Protein AF-A0AAD3CTW1-F1 (afdb_monomer_lite)

Sequence (272 aa):
MIPRSIYVILLCAILLNLVDADIRLKTTLSIRAGSTSFQPSSDTSNQTDNEDDVGGSDEEEDVSPIQEKPRKRSVMDYESISLALRLTCELNRKLFLATDSPSDDEASIFYTEPSKRKELKIFIRD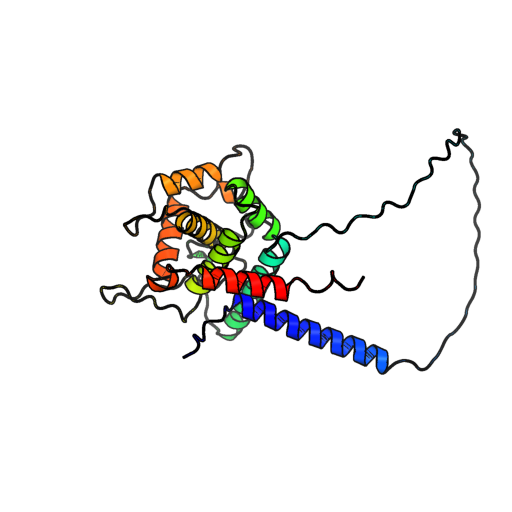IFQKLKCEDDPFVKAITLLYIDRACSVETDRTSPNGDQFLPCPFLNASNVHRLFLTANILALRAYRNELPHSLQYHDDITRYYAMALHTDKDSDDFIQQISEFEIGNMLEWMVQSLGSEGLTIHISEVNSYIEKWINLFEWESTEQ

Structure (mmCIF, N/CA/C/O backbone):
data_AF-A0AAD3CTW1-F1
#
_entry.id   AF-A0AAD3CTW1-F1
#
loop_
_atom_site.group_PDB
_atom_site.id
_atom_site.type_symbol
_atom_site.label_atom_id
_atom_site.label_alt_id
_atom_site.label_comp_id
_atom_site.label_asym_id
_atom_site.label_entity_id
_atom_site.label_seq_id
_atom_site.pdbx_PDB_ins_code
_atom_site.Cartn_x
_atom_site.Cartn_y
_atom_site.Cartn_z
_atom_site.occupancy
_atom_site.B_iso_or_equiv
_atom_site.auth_seq_id
_atom_site.auth_comp_id
_atom_site.auth_asym_id
_atom_site.auth_atom_id
_atom_site.pdbx_PDB_model_num
ATOM 1 N N . MET A 1 1 ? -0.659 -29.220 -0.168 1.00 30.33 1 MET A N 1
ATOM 2 C CA . MET A 1 1 ? 0.315 -28.189 0.249 1.00 30.33 1 MET A CA 1
ATOM 3 C C . MET A 1 1 ? -0.486 -26.988 0.698 1.00 30.33 1 MET A C 1
ATOM 5 O O . MET A 1 1 ? -1.216 -26.444 -0.113 1.00 30.33 1 MET A O 1
ATOM 9 N N . ILE A 1 2 ? -0.443 -26.654 1.986 1.00 31.81 2 ILE A N 1
ATOM 10 C CA . ILE A 1 2 ? -1.022 -25.403 2.489 1.00 31.81 2 ILE A CA 1
ATOM 11 C C . ILE A 1 2 ? -0.032 -24.300 2.075 1.00 31.81 2 ILE A C 1
ATOM 13 O O . ILE A 1 2 ? 1.156 -24.475 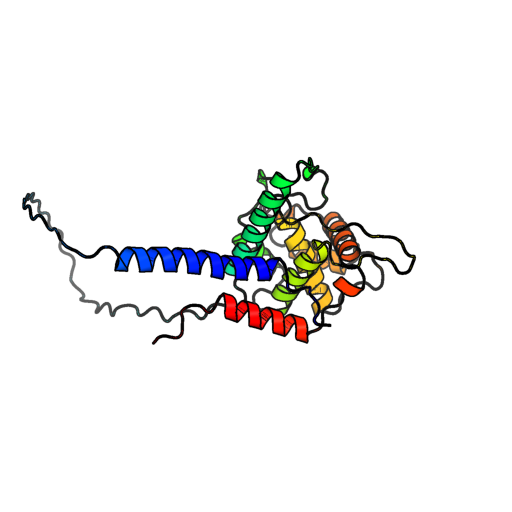2.364 1.00 31.81 2 ILE A O 1
ATOM 17 N N . PRO A 1 3 ? -0.447 -23.234 1.368 1.00 39.88 3 PRO A N 1
ATOM 18 C CA . PRO A 1 3 ? 0.454 -22.137 1.025 1.00 39.88 3 PRO A CA 1
ATOM 19 C C . PRO A 1 3 ? 1.025 -21.549 2.320 1.00 39.88 3 PRO A C 1
ATOM 21 O O . PRO A 1 3 ? 0.272 -21.230 3.239 1.00 39.88 3 PRO A O 1
ATOM 24 N N . ARG A 1 4 ? 2.355 -21.462 2.429 1.00 41.25 4 ARG A N 1
ATOM 25 C CA . ARG A 1 4 ? 3.050 -20.921 3.613 1.00 41.25 4 ARG A CA 1
ATOM 26 C C . ARG A 1 4 ? 2.967 -19.392 3.725 1.00 41.25 4 ARG A C 1
ATOM 28 O O . ARG A 1 4 ? 3.452 -18.838 4.700 1.00 41.25 4 ARG A O 1
ATOM 35 N N . SER A 1 5 ? 2.284 -18.739 2.794 1.00 41.38 5 SER A N 1
ATOM 36 C CA . SER A 1 5 ? 2.164 -17.291 2.636 1.00 41.38 5 SER A CA 1
ATOM 37 C C . SER A 1 5 ? 1.178 -16.626 3.613 1.00 41.38 5 SER A C 1
ATOM 39 O O . SER A 1 5 ? 0.428 -15.727 3.238 1.00 41.38 5 SER A O 1
ATOM 41 N N . ILE A 1 6 ? 1.154 -17.035 4.889 1.00 47.19 6 ILE A N 1
ATOM 42 C CA . ILE A 1 6 ? 0.408 -16.288 5.917 1.00 47.19 6 ILE A CA 1
ATOM 43 C C . ILE A 1 6 ? 1.244 -15.072 6.346 1.00 47.19 6 ILE A C 1
ATOM 45 O O . ILE A 1 6 ? 2.007 -15.118 7.306 1.00 47.19 6 ILE A O 1
ATOM 49 N N . TYR A 1 7 ? 1.055 -14.015 5.551 1.00 56.41 7 TYR A N 1
ATOM 50 C CA . TYR A 1 7 ? 1.114 -12.571 5.789 1.00 56.41 7 TYR A CA 1
ATOM 51 C C . TYR A 1 7 ? 2.046 -12.102 6.900 1.00 56.41 7 TYR A C 1
ATOM 53 O O . TYR A 1 7 ? 1.693 -12.187 8.072 1.00 56.41 7 TYR A O 1
ATOM 61 N N . VAL A 1 8 ? 3.164 -11.471 6.547 1.00 58.22 8 VAL A N 1
ATOM 62 C CA . VAL A 1 8 ? 4.068 -10.815 7.507 1.00 58.22 8 VAL A CA 1
ATOM 63 C C . VAL A 1 8 ? 3.295 -9.799 8.353 1.00 58.22 8 VAL A C 1
ATOM 65 O O . VAL A 1 8 ? 3.502 -9.718 9.558 1.00 58.22 8 VAL A O 1
ATOM 68 N N . ILE A 1 9 ? 2.328 -9.092 7.760 1.00 59.19 9 ILE A N 1
ATOM 69 C CA . ILE A 1 9 ? 1.460 -8.145 8.482 1.00 59.19 9 ILE A CA 1
ATOM 70 C C . ILE A 1 9 ? 0.565 -8.860 9.511 1.00 59.19 9 ILE A C 1
ATOM 72 O O . ILE A 1 9 ? 0.434 -8.402 10.647 1.00 59.19 9 ILE A O 1
ATOM 76 N N . LEU A 1 10 ? -0.023 -10.004 9.149 1.00 57.53 10 LEU A N 1
ATOM 77 C CA . LEU A 1 10 ? -0.864 -10.779 10.066 1.00 57.53 10 LEU A CA 1
ATOM 78 C C . LEU A 1 10 ? -0.018 -11.511 11.115 1.00 57.53 10 LEU A C 1
ATOM 80 O O . LEU A 1 10 ? -0.423 -11.613 12.265 1.00 57.53 10 LEU A O 1
ATOM 84 N N . LEU A 1 11 ? 1.171 -11.981 10.743 1.00 63.44 11 LEU A N 1
ATOM 85 C CA . LEU A 1 11 ? 2.142 -12.596 11.636 1.00 63.44 11 LEU A CA 1
ATOM 86 C C . LEU A 1 11 ? 2.635 -11.576 12.665 1.00 63.44 11 LEU A C 1
ATOM 88 O O . LEU A 1 11 ? 2.701 -11.906 13.840 1.00 63.44 11 LEU A O 1
ATOM 92 N N . CYS A 1 12 ? 2.897 -10.327 12.265 1.00 61.50 12 CYS A N 1
ATOM 93 C CA . CYS A 1 12 ? 3.182 -9.227 13.186 1.00 61.50 12 CYS A CA 1
ATOM 94 C C . CYS A 1 12 ? 2.019 -9.005 14.159 1.00 61.50 12 CYS A C 1
ATOM 96 O O . CYS A 1 12 ? 2.245 -8.947 15.365 1.00 61.50 12 CYS A O 1
ATOM 98 N N . ALA A 1 13 ? 0.779 -8.946 13.660 1.00 57.06 13 ALA A N 1
ATOM 99 C CA . ALA A 1 13 ? -0.415 -8.817 14.499 1.00 57.06 13 ALA A CA 1
ATOM 100 C C . ALA A 1 13 ? -0.573 -9.992 15.489 1.00 57.06 13 ALA A C 1
ATOM 102 O O . ALA A 1 13 ? -0.870 -9.788 16.665 1.00 57.06 13 ALA A O 1
ATOM 103 N N . ILE A 1 14 ? -0.289 -11.219 15.050 1.00 60.88 14 ILE A N 1
ATOM 104 C CA . ILE A 1 14 ? -0.295 -12.424 15.891 1.00 60.88 14 ILE A CA 1
ATOM 105 C C . ILE A 1 14 ? 0.840 -12.388 16.926 1.00 60.88 14 ILE A C 1
ATOM 107 O O . ILE A 1 14 ? 0.613 -12.692 18.095 1.00 60.88 14 ILE A O 1
ATOM 111 N N . LEU A 1 15 ? 2.053 -11.994 16.532 1.00 60.88 15 LEU A N 1
ATOM 112 C CA . LEU A 1 15 ? 3.204 -11.883 17.431 1.00 60.88 15 LEU A CA 1
ATOM 113 C C . LEU A 1 15 ? 2.959 -10.848 18.530 1.00 60.88 15 LEU A C 1
ATOM 115 O O . LEU A 1 15 ? 3.404 -11.050 19.653 1.00 60.88 15 LEU A O 1
ATOM 119 N N . LEU A 1 16 ? 2.214 -9.781 18.251 1.00 60.00 16 LEU A N 1
ATOM 120 C CA . LEU A 1 16 ? 1.823 -8.800 19.264 1.00 60.00 16 LEU A CA 1
ATOM 121 C C . LEU A 1 16 ? 0.807 -9.357 20.245 1.00 60.00 16 LEU A C 1
ATOM 123 O O . LEU A 1 16 ? 0.967 -9.139 21.438 1.00 60.00 16 LEU A O 1
ATOM 127 N N . ASN A 1 17 ? -0.173 -10.127 19.773 1.00 55.06 17 ASN A N 1
ATOM 128 C CA . ASN A 1 17 ? -1.082 -10.831 20.674 1.00 55.06 17 ASN A CA 1
ATOM 129 C C . ASN A 1 17 ? -0.327 -11.824 21.567 1.00 55.06 17 ASN A C 1
ATOM 131 O O . ASN A 1 17 ? -0.664 -11.969 22.736 1.00 55.06 17 ASN A O 1
ATOM 135 N N . LEU A 1 18 ? 0.737 -12.456 21.066 1.00 54.50 18 LEU A N 1
ATOM 136 C CA . LEU A 1 18 ? 1.584 -13.335 21.876 1.00 54.50 18 LEU A CA 1
ATOM 137 C C . LEU A 1 18 ? 2.472 -12.566 22.867 1.00 54.50 18 LEU A C 1
ATOM 139 O O . LEU A 1 18 ? 2.618 -12.996 24.009 1.00 54.50 18 LEU A O 1
ATOM 143 N N . VAL A 1 19 ? 3.053 -11.433 22.462 1.00 58.56 19 VAL A N 1
ATOM 144 C CA . VAL A 1 19 ? 3.906 -10.605 23.333 1.00 58.56 19 VAL A CA 1
ATOM 145 C C . VAL A 1 19 ? 3.077 -9.873 24.393 1.00 58.56 19 VAL A C 1
ATOM 147 O O . VAL A 1 19 ? 3.490 -9.836 25.549 1.00 58.56 19 VAL A O 1
ATOM 150 N N . ASP A 1 20 ? 1.902 -9.344 24.049 1.00 53.72 20 ASP A N 1
ATOM 151 C CA . ASP A 1 20 ? 1.000 -8.710 25.018 1.00 53.72 20 ASP A CA 1
ATOM 152 C C . ASP A 1 20 ? 0.383 -9.750 25.963 1.00 53.72 20 ASP A C 1
ATOM 154 O O . ASP A 1 20 ? 0.317 -9.518 27.170 1.00 53.72 20 ASP A O 1
ATOM 158 N N . ALA A 1 21 ? 0.044 -10.948 25.466 1.00 53.16 21 ALA A N 1
ATOM 159 C CA . ALA A 1 21 ? -0.353 -12.062 26.327 1.00 53.16 21 ALA A CA 1
ATOM 160 C C . ALA A 1 21 ? 0.755 -12.449 27.319 1.00 53.16 21 ALA A C 1
ATOM 162 O O . ALA A 1 21 ? 0.447 -12.691 28.482 1.00 53.16 21 ALA A O 1
ATOM 163 N N . ASP A 1 22 ? 2.028 -12.462 26.909 1.00 49.75 22 ASP A N 1
ATOM 164 C CA . ASP A 1 22 ? 3.167 -12.754 27.795 1.00 49.75 22 ASP A CA 1
ATOM 165 C C . ASP A 1 22 ? 3.404 -11.640 28.833 1.00 49.75 22 ASP A C 1
ATOM 167 O O . ASP A 1 22 ? 3.630 -11.922 30.012 1.00 49.75 22 ASP A O 1
ATOM 171 N N . ILE A 1 23 ? 3.282 -10.366 28.439 1.00 55.59 23 ILE A N 1
ATOM 172 C CA . ILE A 1 23 ? 3.350 -9.225 29.369 1.00 55.59 23 ILE A CA 1
ATOM 173 C C . ILE A 1 23 ? 2.200 -9.299 30.382 1.00 55.59 23 ILE A C 1
ATOM 175 O O . ILE A 1 23 ? 2.433 -9.172 31.585 1.00 55.59 23 ILE A O 1
ATOM 179 N N . ARG A 1 24 ? 0.972 -9.586 29.938 1.00 53.41 24 ARG A N 1
ATOM 180 C CA . ARG A 1 24 ? -0.193 -9.749 30.822 1.00 53.41 24 ARG A CA 1
ATOM 181 C C . ARG A 1 24 ? -0.071 -10.972 31.728 1.00 53.41 24 ARG A C 1
ATOM 183 O O . ARG A 1 24 ? -0.422 -10.856 32.902 1.00 53.41 24 ARG A O 1
ATOM 190 N N . LEU A 1 25 ? 0.465 -12.100 31.249 1.00 47.66 25 LEU A N 1
ATOM 191 C CA . LEU A 1 25 ? 0.769 -13.287 32.064 1.00 47.66 25 LEU A CA 1
ATOM 192 C C . LEU A 1 25 ? 1.786 -12.958 33.156 1.00 47.66 25 LEU A C 1
ATOM 194 O O . LEU A 1 25 ? 1.604 -13.350 34.306 1.00 47.66 25 LEU A O 1
ATOM 198 N N . LYS A 1 26 ? 2.824 -12.183 32.834 1.00 49.94 26 LYS A N 1
ATOM 199 C CA . LYS A 1 26 ? 3.817 -11.725 33.813 1.00 49.94 26 LYS A CA 1
ATOM 200 C C . LYS A 1 26 ? 3.217 -10.760 34.833 1.00 49.94 26 LYS A C 1
ATOM 202 O O . LYS A 1 26 ? 3.487 -10.910 36.022 1.00 49.94 26 LYS A O 1
ATOM 207 N N . THR A 1 27 ? 2.349 -9.839 34.417 1.00 49.56 27 THR A N 1
ATOM 208 C CA . THR A 1 27 ? 1.669 -8.913 35.336 1.00 49.56 27 THR A CA 1
ATOM 209 C C . THR A 1 27 ? 0.656 -9.636 36.232 1.00 49.56 27 THR A C 1
ATOM 211 O O . THR A 1 27 ? 0.641 -9.408 37.439 1.00 49.56 27 THR A O 1
ATOM 214 N N . THR A 1 28 ? -0.131 -10.583 35.709 1.00 48.16 28 THR A N 1
ATOM 215 C CA . THR A 1 28 ? -1.059 -11.390 36.530 1.00 48.16 28 THR A CA 1
ATOM 216 C C . THR A 1 28 ? -0.338 -12.369 37.455 1.00 48.16 28 THR A C 1
ATOM 218 O O . THR A 1 28 ? -0.759 -12.539 38.600 1.00 48.16 28 THR A O 1
ATOM 221 N N . LEU A 1 29 ? 0.778 -12.969 37.031 1.00 44.19 29 LEU A N 1
ATOM 222 C CA . LEU A 1 29 ? 1.619 -13.793 37.907 1.00 44.19 29 LEU A CA 1
ATOM 223 C C . LEU A 1 29 ? 2.322 -12.952 38.985 1.00 44.19 29 LEU A C 1
ATOM 225 O O . LEU A 1 29 ? 2.411 -13.398 40.127 1.00 44.19 29 LEU A O 1
ATOM 229 N N . SER A 1 30 ? 2.742 -11.721 38.674 1.00 38.59 30 SER A N 1
ATOM 230 C CA . SER A 1 30 ? 3.316 -10.787 39.654 1.00 38.59 30 SER A CA 1
ATOM 231 C C . SER A 1 30 ? 2.290 -10.327 40.694 1.00 38.59 30 SER A C 1
ATOM 233 O O . SER A 1 30 ? 2.634 -10.196 41.866 1.00 38.59 30 SER A O 1
ATOM 235 N N . ILE A 1 31 ? 1.027 -10.133 40.301 1.00 45.50 31 ILE A N 1
ATOM 236 C CA . ILE A 1 31 ? -0.070 -9.800 41.227 1.00 45.50 31 ILE A CA 1
ATOM 237 C C . ILE A 1 31 ? -0.430 -11.009 42.107 1.00 45.50 31 ILE A C 1
ATOM 239 O O . ILE A 1 31 ? -0.773 -10.851 43.276 1.00 45.50 31 ILE A O 1
ATOM 243 N N . ARG A 1 32 ? -0.289 -12.237 41.592 1.00 41.12 32 ARG A N 1
ATOM 244 C CA . ARG A 1 32 ? -0.567 -13.464 42.356 1.00 41.12 32 ARG A CA 1
ATOM 245 C C . ARG A 1 32 ? 0.579 -13.891 43.283 1.00 41.12 32 ARG A C 1
ATOM 247 O O . ARG A 1 32 ? 0.334 -14.633 44.230 1.00 41.12 32 ARG A O 1
ATOM 254 N N . ALA A 1 33 ? 1.802 -13.415 43.042 1.00 39.84 33 ALA A N 1
ATOM 255 C CA . ALA A 1 33 ? 2.985 -13.707 43.856 1.00 39.84 33 ALA A CA 1
ATOM 256 C C . ALA A 1 33 ? 3.263 -12.673 44.967 1.00 39.84 33 ALA A C 1
ATOM 258 O O . ALA A 1 33 ? 4.174 -12.876 45.768 1.00 39.84 33 ALA A O 1
ATOM 259 N N . GLY A 1 34 ? 2.491 -11.585 45.047 1.00 46.16 34 GLY A N 1
ATOM 260 C CA . GLY A 1 34 ? 2.734 -10.488 45.983 1.00 46.16 34 GLY A CA 1
ATOM 261 C C . GLY A 1 34 ? 1.468 -10.004 46.674 1.00 46.16 34 GLY A C 1
ATOM 262 O O . GLY A 1 34 ? 1.026 -8.890 46.429 1.00 46.16 34 GLY A O 1
ATOM 263 N N . SER A 1 35 ? 0.893 -10.820 47.559 1.00 37.47 35 SER A N 1
ATOM 264 C CA . SER A 1 35 ? -0.121 -10.337 48.500 1.00 37.47 35 SER A CA 1
ATOM 265 C C . SER A 1 35 ? 0.049 -10.975 49.876 1.00 37.47 35 SER A C 1
ATOM 267 O O . SER A 1 35 ? -0.754 -11.789 50.324 1.00 37.47 35 SER A O 1
ATOM 269 N N . THR A 1 36 ? 1.107 -10.554 50.567 1.00 37.19 36 THR A N 1
ATOM 270 C CA . THR A 1 36 ? 1.141 -10.514 52.031 1.00 37.19 36 THR A CA 1
ATOM 271 C C . THR A 1 36 ? 1.583 -9.119 52.466 1.00 37.19 36 THR A C 1
ATOM 273 O O . THR A 1 36 ? 2.758 -8.794 52.355 1.00 37.19 36 THR A O 1
ATOM 276 N N . SER A 1 37 ? 0.603 -8.330 52.925 1.00 40.91 37 SER A N 1
ATOM 277 C CA . SER A 1 37 ? 0.652 -7.345 54.021 1.00 40.91 37 SER A CA 1
ATOM 278 C C . SER A 1 37 ? 1.873 -6.421 54.143 1.00 40.91 37 SER A C 1
ATOM 280 O O . SER A 1 37 ? 2.957 -6.895 54.444 1.00 40.91 37 SER A O 1
ATOM 282 N N . PHE A 1 38 ? 1.648 -5.101 54.139 1.00 32.19 38 PHE A N 1
ATOM 283 C CA . PHE A 1 38 ? 1.806 -4.254 55.340 1.00 32.19 38 PHE A CA 1
ATOM 284 C C . PHE A 1 38 ? 1.296 -2.827 55.055 1.00 32.19 38 PHE A C 1
ATOM 286 O O . PHE A 1 38 ? 1.827 -2.129 54.195 1.00 32.19 38 PHE A O 1
ATOM 293 N N . GLN A 1 39 ? 0.264 -2.392 55.786 1.00 42.19 39 GLN A N 1
ATOM 294 C CA . GLN A 1 39 ? -0.098 -0.975 55.914 1.00 42.19 39 GLN A CA 1
ATOM 295 C C . GLN A 1 39 ? 0.878 -0.280 56.873 1.00 42.19 39 GLN A C 1
ATOM 297 O O . GLN A 1 39 ? 1.272 -0.874 57.880 1.00 42.19 39 GLN A O 1
ATOM 302 N N . PRO A 1 40 ? 1.142 1.014 56.644 1.00 38.38 40 PRO A N 1
ATOM 303 C CA . PRO A 1 40 ? 1.106 1.948 57.755 1.00 38.38 40 PRO A CA 1
ATOM 304 C C . PRO A 1 40 ? 0.191 3.138 57.453 1.00 38.38 40 PRO A C 1
ATOM 306 O O . PRO A 1 40 ? 0.268 3.791 56.415 1.00 38.38 40 PRO A O 1
ATOM 309 N N . SER A 1 41 ? -0.684 3.389 58.415 1.00 46.25 41 SER A N 1
ATOM 310 C CA . SER A 1 41 ? -1.445 4.614 58.617 1.00 46.25 41 SER A CA 1
ATOM 311 C C . SER A 1 41 ? -0.528 5.794 58.938 1.00 46.25 41 SER A C 1
ATOM 313 O O . SER A 1 41 ? 0.359 5.655 59.782 1.00 46.25 41 SER A O 1
ATOM 315 N N . SER A 1 42 ? -0.830 6.969 58.392 1.00 41.69 42 SER A N 1
ATOM 316 C CA . SER A 1 42 ? -0.564 8.234 59.080 1.00 41.69 42 SER A CA 1
ATOM 317 C C . SER A 1 42 ? -1.442 9.353 58.529 1.00 41.69 42 SER A C 1
ATOM 319 O O . SER A 1 42 ? -1.423 9.644 57.333 1.00 41.69 42 SER A O 1
ATOM 321 N N . ASP A 1 43 ? -2.178 9.953 59.457 1.00 42.53 43 ASP A N 1
ATOM 322 C CA . ASP A 1 43 ? -2.889 11.223 59.378 1.00 42.53 43 ASP A CA 1
ATOM 323 C C . ASP A 1 43 ? -1.986 12.375 58.900 1.00 42.53 43 ASP A C 1
ATOM 325 O O . ASP A 1 43 ? -0.773 12.339 59.109 1.00 42.53 43 ASP A O 1
ATOM 329 N N . THR A 1 44 ? -2.562 13.443 58.337 1.00 39.88 44 THR A N 1
ATOM 330 C CA . THR A 1 44 ? -2.683 14.766 58.996 1.00 39.88 44 THR A CA 1
ATOM 331 C C . THR A 1 44 ? -3.376 15.765 58.053 1.00 39.88 44 THR A C 1
ATOM 333 O O . THR A 1 44 ? -3.070 15.872 56.869 1.00 39.88 44 THR A O 1
ATOM 336 N N . SER A 1 45 ? -4.320 16.492 58.641 1.00 46.38 45 SER A N 1
ATOM 337 C CA . SER A 1 45 ? -5.073 17.667 58.193 1.00 46.38 45 SER A CA 1
ATOM 338 C C . SER A 1 45 ? -4.247 18.841 57.641 1.00 46.38 45 SER A C 1
ATOM 340 O O . SER A 1 45 ? -3.156 19.100 58.140 1.00 46.38 45 SER A O 1
ATOM 342 N N . ASN A 1 46 ? -4.851 19.661 56.766 1.00 38.16 46 ASN A N 1
ATOM 343 C CA . ASN A 1 46 ? -4.955 21.107 57.018 1.00 38.16 46 ASN A CA 1
ATOM 344 C C . ASN A 1 46 ? -6.016 21.812 56.154 1.00 38.16 46 ASN A C 1
ATOM 346 O O . ASN A 1 46 ? -6.086 21.631 54.941 1.00 38.16 46 ASN A O 1
ATOM 350 N N . GLN A 1 47 ? -6.810 22.626 56.856 1.00 44.44 47 GLN A N 1
ATOM 351 C CA . GLN A 1 47 ? -7.743 23.655 56.393 1.00 44.44 47 GLN A CA 1
ATOM 352 C C . GLN A 1 47 ? -7.024 24.803 55.673 1.00 44.44 47 GLN A C 1
ATOM 354 O O . GLN A 1 47 ? -5.937 25.187 56.097 1.00 44.44 47 GLN A O 1
ATOM 359 N N . THR A 1 48 ? -7.718 25.438 54.725 1.00 42.38 48 THR A N 1
ATOM 360 C CA . THR A 1 48 ? -7.826 26.907 54.669 1.00 42.38 48 THR A CA 1
ATOM 361 C C . THR A 1 48 ? -9.097 27.305 53.928 1.00 42.38 48 THR A C 1
ATOM 363 O O . THR A 1 48 ? -9.355 26.827 52.824 1.00 42.38 48 THR A O 1
ATOM 366 N N . ASP A 1 49 ? -9.848 28.176 54.591 1.00 50.53 49 ASP A N 1
ATOM 367 C CA . ASP A 1 49 ? -11.056 28.869 54.162 1.00 50.53 49 ASP A CA 1
ATOM 368 C C . ASP A 1 49 ? -10.786 29.862 53.017 1.00 50.53 49 ASP A C 1
ATOM 370 O O . ASP A 1 49 ? -9.693 30.429 52.936 1.00 50.53 49 ASP A O 1
ATOM 374 N N . ASN A 1 50 ? -11.790 30.106 52.168 1.00 47.81 50 ASN A N 1
ATOM 375 C CA . ASN A 1 50 ? -12.295 31.460 51.906 1.00 47.81 50 ASN A CA 1
ATOM 376 C C . ASN A 1 50 ? -13.586 31.439 51.074 1.00 47.81 50 ASN A C 1
ATOM 378 O O . ASN A 1 50 ? -13.715 30.708 50.091 1.00 47.81 50 ASN A O 1
ATOM 382 N N . GLU A 1 51 ? -14.511 32.264 51.554 1.00 55.53 51 GLU A N 1
ATOM 383 C CA . GLU A 1 51 ? -15.844 32.595 51.057 1.00 55.53 51 GLU A CA 1
ATOM 384 C C . GLU A 1 51 ? -15.784 33.592 49.883 1.00 55.53 51 GLU A C 1
ATOM 386 O O . GLU A 1 51 ? -14.770 34.266 49.716 1.00 55.53 51 GLU A O 1
ATOM 391 N N . ASP A 1 52 ? -16.866 33.627 49.087 1.00 49.53 52 ASP A N 1
ATOM 392 C CA . ASP A 1 52 ? -17.455 34.760 48.326 1.00 49.53 52 ASP A CA 1
ATOM 393 C C . ASP A 1 52 ? -18.276 34.154 47.158 1.00 49.53 52 ASP A C 1
ATOM 395 O O . ASP A 1 52 ? -17.734 33.733 46.138 1.00 49.53 52 ASP A O 1
ATOM 399 N N . ASP A 1 53 ? -19.541 33.774 47.356 1.00 57.28 53 ASP A N 1
ATOM 400 C CA . ASP A 1 53 ? -20.766 34.597 47.267 1.00 57.28 53 ASP A CA 1
ATOM 401 C C . ASP A 1 53 ? -20.978 35.314 45.918 1.00 57.28 53 ASP A C 1
ATOM 403 O O . ASP A 1 53 ? -20.607 36.473 45.756 1.00 57.28 53 ASP A O 1
ATOM 407 N N . VAL A 1 54 ? -21.642 34.635 44.966 1.00 55.06 54 VAL A N 1
ATOM 408 C CA . VAL A 1 54 ? -22.522 35.267 43.961 1.00 55.06 54 VAL A CA 1
ATOM 409 C C . VAL A 1 54 ? -23.658 34.297 43.619 1.00 55.06 54 VAL A C 1
ATOM 411 O O . VAL A 1 54 ? -23.449 33.269 42.975 1.00 55.06 54 VAL A O 1
ATOM 414 N N . GLY A 1 55 ? -24.872 34.648 44.045 1.00 54.41 55 GLY A N 1
ATOM 415 C CA . GLY A 1 55 ? -26.102 33.922 43.747 1.00 54.41 55 GLY A CA 1
ATOM 416 C C . GLY A 1 55 ? -26.452 33.874 42.255 1.00 54.41 55 GLY A C 1
ATOM 417 O O . GLY A 1 55 ? -26.432 34.886 41.553 1.00 54.41 55 GLY A O 1
ATOM 418 N N . GLY A 1 56 ? -26.844 32.685 41.802 1.00 51.09 56 GLY A N 1
ATOM 419 C CA . GLY A 1 56 ? -27.459 32.422 40.507 1.00 51.09 56 GLY A CA 1
ATOM 420 C C . GLY A 1 56 ? -28.473 31.297 40.682 1.00 51.09 56 GLY A C 1
ATOM 421 O O . GLY A 1 56 ? -28.149 30.264 41.242 1.00 51.09 56 GLY A O 1
ATOM 422 N N . SER A 1 57 ? -29.711 31.555 40.282 1.00 53.34 57 SER A N 1
ATOM 423 C CA . SER A 1 57 ? -30.899 30.720 40.467 1.00 53.34 57 SER A CA 1
ATOM 424 C C . SER A 1 57 ? -30.734 29.275 39.983 1.00 53.34 57 SER A C 1
ATOM 426 O O . SER A 1 57 ? -30.529 29.052 38.791 1.00 53.34 57 SER A O 1
ATOM 428 N N . ASP A 1 58 ? -30.900 28.338 40.920 1.00 49.22 58 ASP A N 1
ATOM 429 C CA . ASP A 1 58 ? -30.912 26.887 40.732 1.00 49.22 58 ASP A CA 1
ATOM 430 C C . ASP A 1 58 ? -32.140 26.431 39.921 1.00 49.22 58 ASP A C 1
ATOM 432 O O . ASP A 1 58 ? -33.251 26.312 40.443 1.00 49.22 58 ASP A O 1
ATOM 436 N N . GLU A 1 59 ? -31.938 26.153 38.634 1.00 67.75 59 GLU A N 1
ATOM 437 C CA . GLU A 1 59 ? -32.748 25.174 37.909 1.00 67.75 59 GLU A CA 1
ATOM 438 C C . GLU A 1 59 ? -32.009 23.834 38.017 1.00 67.75 59 GLU A C 1
ATOM 440 O O . GLU A 1 59 ? -30.983 23.622 37.372 1.00 67.75 59 GLU A O 1
ATOM 445 N N . GLU A 1 60 ? -32.491 22.955 38.902 1.00 66.25 60 GLU A N 1
ATOM 446 C CA . GLU A 1 60 ? -32.017 21.574 39.047 1.00 66.25 60 GLU A CA 1
ATOM 447 C C . GLU A 1 60 ? -32.338 20.788 37.762 1.00 66.25 60 GLU A C 1
ATOM 449 O O . GLU A 1 60 ? -33.343 20.081 37.665 1.00 66.25 60 GLU A O 1
ATOM 454 N N . GLU A 1 61 ? -31.501 20.939 36.733 1.00 66.38 61 GLU A N 1
ATOM 455 C CA . GLU A 1 61 ? -31.498 20.033 35.590 1.00 66.38 61 GLU A CA 1
ATOM 456 C C . GLU A 1 61 ? -30.960 18.678 36.059 1.00 66.38 61 GLU A C 1
ATOM 458 O O . GLU A 1 61 ? -29.791 18.521 36.409 1.00 66.38 61 GLU A O 1
ATOM 463 N N . ASP A 1 62 ? -31.853 17.693 36.086 1.00 67.81 62 ASP A N 1
ATOM 464 C CA . ASP A 1 62 ? -31.583 16.280 36.325 1.00 67.81 62 ASP A CA 1
ATOM 465 C C . ASP A 1 62 ? -30.629 15.750 35.234 1.00 67.81 62 ASP A C 1
ATOM 467 O O . ASP A 1 62 ? -31.046 15.229 34.193 1.00 67.81 62 ASP A O 1
ATOM 471 N N . VAL A 1 63 ? -29.318 15.959 35.430 1.00 67.62 63 VAL A N 1
ATOM 472 C CA . VAL A 1 63 ? -28.248 15.466 34.553 1.00 67.62 63 VAL A CA 1
ATOM 473 C C . VAL A 1 63 ? -28.170 13.953 34.715 1.00 67.62 63 VAL A C 1
ATOM 475 O O . VAL A 1 63 ? -27.343 13.401 35.442 1.00 67.62 63 VAL A O 1
ATOM 478 N N . SER A 1 64 ? -29.064 13.265 34.012 1.00 73.06 64 SER A N 1
ATOM 479 C CA . SER A 1 64 ? -29.001 11.822 33.850 1.00 73.06 64 SER A CA 1
ATOM 480 C C . SER A 1 64 ? -27.615 11.445 33.307 1.00 73.06 64 SER A C 1
ATOM 482 O O . SER A 1 64 ? -27.171 12.035 32.316 1.00 73.06 64 SER A O 1
ATOM 484 N N . PRO A 1 65 ? -26.909 10.475 33.917 1.00 72.31 65 PRO A N 1
ATOM 485 C CA . PRO A 1 65 ? -25.583 10.077 33.469 1.00 72.31 65 PRO A CA 1
ATOM 486 C C . PRO A 1 65 ? -25.650 9.646 32.002 1.00 72.31 65 PRO A C 1
ATOM 488 O O . PRO A 1 65 ? -26.369 8.707 31.652 1.00 72.31 65 PRO A O 1
ATOM 491 N N . ILE A 1 66 ? -24.913 10.357 31.144 1.00 68.94 66 ILE A N 1
ATOM 492 C CA . ILE A 1 66 ? -24.803 10.069 29.713 1.00 68.94 66 ILE A CA 1
ATOM 493 C C . ILE A 1 66 ? -24.202 8.669 29.578 1.00 68.94 66 ILE A C 1
ATOM 495 O O . ILE A 1 66 ? -22.993 8.472 29.679 1.00 68.94 66 ILE A O 1
ATOM 499 N N . GLN A 1 67 ? -25.059 7.672 29.374 1.00 70.94 67 GLN A N 1
ATOM 500 C CA . GLN A 1 67 ? -24.632 6.333 29.003 1.00 70.94 67 GLN A CA 1
ATOM 501 C C . GLN A 1 67 ? -24.160 6.392 27.550 1.00 70.94 67 GLN A C 1
ATOM 503 O O . GLN A 1 67 ? -24.958 6.318 26.612 1.00 70.94 67 GLN A O 1
ATOM 508 N N . GLU A 1 68 ? -22.853 6.573 27.352 1.00 67.94 68 GLU A N 1
ATOM 509 C CA . GLU A 1 68 ? -22.242 6.476 26.032 1.00 67.94 68 GLU A CA 1
ATOM 510 C C . GLU A 1 68 ? -22.453 5.063 25.487 1.00 67.94 68 GLU A C 1
ATOM 512 O O . GLU A 1 68 ? -21.806 4.094 25.886 1.00 67.94 68 GLU A O 1
ATOM 517 N N . LYS A 1 69 ? -23.409 4.933 24.566 1.00 65.69 69 LYS A N 1
ATOM 518 C CA . LYS A 1 69 ? -23.661 3.680 23.863 1.00 65.69 69 LYS A CA 1
ATOM 519 C C . LYS A 1 69 ? -22.367 3.262 23.149 1.00 65.69 69 LYS A C 1
ATOM 521 O O . LYS A 1 69 ? -21.834 4.073 22.383 1.00 65.69 69 LYS A O 1
ATOM 526 N N . PRO A 1 70 ? -21.866 2.029 23.347 1.00 66.44 70 PRO A N 1
ATOM 527 C CA . PRO A 1 70 ? -20.614 1.593 22.745 1.00 66.44 70 PRO A CA 1
ATOM 528 C C . PRO A 1 70 ? -20.710 1.727 21.224 1.00 66.44 70 PRO A C 1
ATOM 530 O O . PRO A 1 70 ? -21.557 1.109 20.571 1.00 66.44 70 PRO A O 1
ATOM 533 N N . ARG A 1 71 ? -19.871 2.596 20.650 1.00 64.56 71 ARG A N 1
ATOM 534 C CA . ARG A 1 71 ? -19.791 2.772 19.199 1.00 64.56 71 ARG A CA 1
ATOM 535 C C . ARG A 1 71 ? -19.222 1.484 18.616 1.00 64.56 71 ARG A C 1
ATOM 537 O O . ARG A 1 71 ? -18.097 1.110 18.938 1.00 64.56 71 ARG A O 1
ATOM 544 N N . LYS A 1 72 ? -19.994 0.807 17.760 1.00 68.56 72 LYS A N 1
ATOM 545 C CA . LYS A 1 72 ? -19.496 -0.337 16.986 1.00 68.56 72 LYS A CA 1
ATOM 546 C C . LYS A 1 72 ? -18.280 0.130 16.186 1.00 68.56 72 LYS A C 1
ATOM 548 O O . LYS A 1 72 ? -18.407 1.053 15.380 1.00 68.56 72 LYS A O 1
ATOM 553 N N . ARG A 1 73 ? -17.105 -0.452 16.443 1.00 71.94 73 ARG A N 1
ATOM 554 C CA . ARG A 1 73 ? -15.906 -0.153 15.653 1.00 71.94 73 ARG A CA 1
ATOM 555 C C . ARG A 1 73 ? -16.137 -0.603 14.211 1.00 71.94 73 ARG A C 1
ATOM 557 O O . ARG A 1 73 ? -16.760 -1.634 13.973 1.00 71.94 73 ARG A O 1
ATOM 564 N N . SER A 1 74 ? -15.671 0.203 13.260 1.00 81.06 74 SER A N 1
ATOM 565 C CA . SER A 1 74 ? -15.687 -0.169 11.845 1.00 81.06 74 SER A CA 1
ATOM 566 C C . SER A 1 7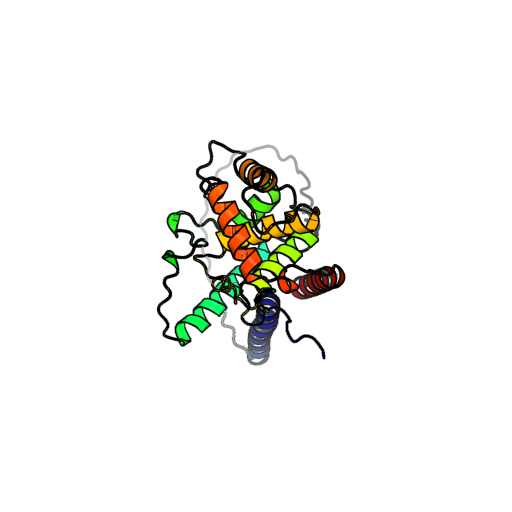4 ? -14.743 -1.352 11.623 1.00 81.06 74 SER A C 1
ATOM 568 O O . SER A 1 74 ? -13.670 -1.414 12.226 1.00 81.06 74 SER A O 1
ATOM 570 N N . VAL A 1 75 ? -15.144 -2.287 10.761 1.00 86.00 75 VAL A N 1
ATOM 571 C CA . VAL A 1 75 ? -14.290 -3.402 10.340 1.00 86.00 75 VAL A CA 1
ATOM 572 C C . VAL A 1 75 ? -13.050 -2.817 9.655 1.00 86.00 75 VAL A C 1
ATOM 574 O O . VAL A 1 75 ? -13.170 -2.056 8.694 1.00 86.00 75 VAL A O 1
ATOM 577 N N . MET A 1 76 ? -11.862 -3.159 10.167 1.00 91.56 76 MET A N 1
ATOM 578 C CA . MET A 1 76 ? -10.579 -2.574 9.746 1.00 91.56 76 MET A CA 1
ATOM 579 C C . MET A 1 76 ? -10.550 -1.041 9.889 1.00 91.56 76 MET A C 1
ATOM 581 O O . MET A 1 76 ? -10.475 -0.294 8.907 1.00 91.56 76 MET A O 1
ATOM 585 N N . ASP A 1 77 ? -10.640 -0.550 11.125 1.00 93.25 77 ASP A N 1
ATOM 586 C CA . ASP A 1 77 ? -10.504 0.880 11.402 1.00 93.25 77 ASP A CA 1
ATOM 587 C C . ASP A 1 77 ? -9.085 1.414 11.097 1.00 93.25 77 ASP A C 1
ATOM 589 O O . ASP A 1 77 ? -8.097 0.683 11.016 1.00 93.25 77 ASP A O 1
ATOM 593 N N . TYR A 1 78 ? -8.966 2.730 10.914 1.00 94.94 78 TYR A N 1
ATOM 594 C CA . TYR A 1 78 ? -7.687 3.353 10.551 1.00 94.94 78 TYR A CA 1
ATOM 595 C C . TYR A 1 78 ? -6.622 3.222 11.646 1.00 94.94 78 TYR A C 1
ATOM 597 O O . TYR A 1 78 ? -5.429 3.239 11.346 1.00 94.94 78 TYR A O 1
ATOM 605 N N . GLU A 1 79 ? -7.039 3.084 12.909 1.00 93.81 79 GLU A N 1
ATOM 606 C CA . GLU A 1 79 ? -6.123 2.885 14.031 1.00 93.81 79 GLU A CA 1
ATOM 607 C C . GLU A 1 79 ? -5.425 1.530 13.908 1.00 93.81 79 GLU A C 1
ATOM 609 O O . GLU A 1 79 ? -4.197 1.492 13.843 1.00 93.81 79 GLU A O 1
ATOM 614 N N . SER A 1 80 ? -6.193 0.444 13.783 1.00 92.38 80 SER A N 1
ATOM 615 C CA . SER A 1 80 ? -5.685 -0.922 13.639 1.00 92.38 80 SER A CA 1
ATOM 616 C C . SER A 1 80 ? -4.796 -1.069 12.405 1.00 92.38 80 SER A C 1
ATOM 618 O O . SER A 1 80 ? -3.709 -1.640 12.507 1.00 92.38 80 SER A O 1
ATOM 620 N N . ILE A 1 81 ? -5.183 -0.482 11.265 1.00 94.69 81 ILE A N 1
ATOM 621 C CA . ILE A 1 81 ? -4.356 -0.491 10.047 1.00 94.69 81 ILE A CA 1
ATOM 622 C C . ILE A 1 81 ? -3.037 0.254 10.290 1.00 94.69 81 ILE A C 1
ATOM 624 O O . ILE A 1 81 ? -1.960 -0.271 9.997 1.00 94.69 81 ILE A O 1
ATOM 628 N N . SER A 1 82 ? -3.093 1.464 10.859 1.00 95.38 82 SER A N 1
ATOM 629 C CA . SER A 1 82 ? -1.889 2.257 11.141 1.00 95.38 82 SER A CA 1
ATOM 630 C C . SER A 1 82 ? -0.957 1.573 12.143 1.00 95.38 82 SER A C 1
ATOM 632 O O . SER A 1 82 ? 0.264 1.713 12.054 1.00 95.38 82 SER A O 1
ATOM 634 N N . LEU A 1 83 ? -1.521 0.854 13.115 1.00 92.75 83 LEU A N 1
ATOM 635 C CA . LEU A 1 83 ? -0.783 0.121 14.130 1.00 92.75 83 LEU A CA 1
ATOM 636 C C . LEU A 1 83 ? -0.059 -1.070 13.498 1.00 92.75 83 LEU A C 1
ATOM 638 O O . LEU A 1 83 ? 1.149 -1.206 13.682 1.00 92.75 83 LEU A O 1
ATOM 642 N N . ALA A 1 84 ? -0.765 -1.867 12.691 1.00 91.56 84 ALA A N 1
ATOM 643 C CA . ALA A 1 84 ? -0.187 -3.000 11.975 1.00 91.56 84 ALA A CA 1
ATOM 644 C C . ALA A 1 84 ? 0.987 -2.568 11.082 1.00 91.56 84 ALA A C 1
ATOM 646 O O . ALA A 1 84 ? 2.073 -3.135 11.174 1.00 91.56 84 ALA A O 1
ATOM 647 N N . LEU A 1 85 ? 0.812 -1.505 10.288 1.00 94.12 85 LEU A N 1
ATOM 648 C CA . LEU A 1 85 ? 1.868 -0.985 9.414 1.00 94.12 85 LEU A CA 1
ATOM 649 C C . LEU A 1 85 ? 3.076 -0.464 10.203 1.00 94.12 85 LEU A C 1
ATOM 651 O O . LEU A 1 85 ? 4.208 -0.798 9.861 1.00 94.12 85 LEU A O 1
ATOM 655 N N . ARG A 1 86 ? 2.865 0.307 11.283 1.00 93.69 86 ARG A N 1
ATOM 656 C CA . ARG A 1 86 ? 3.961 0.787 12.151 1.00 93.69 86 ARG A CA 1
ATOM 657 C C . ARG A 1 86 ? 4.763 -0.367 12.747 1.00 93.69 86 ARG A C 1
ATOM 659 O O . ARG A 1 86 ? 5.986 -0.287 12.824 1.00 93.69 86 ARG A O 1
ATOM 666 N N . LEU A 1 87 ? 4.088 -1.437 13.151 1.00 89.38 87 LEU A N 1
ATOM 667 C CA . LEU A 1 87 ? 4.736 -2.591 13.769 1.00 89.38 87 LEU A CA 1
ATOM 668 C C . LEU A 1 87 ? 5.507 -3.419 12.743 1.00 89.38 87 LEU A C 1
ATOM 670 O O . LEU A 1 87 ? 6.631 -3.829 13.029 1.00 89.38 87 LEU A O 1
ATOM 674 N N . THR A 1 88 ? 4.983 -3.557 11.525 1.00 89.44 88 THR A N 1
ATOM 675 C CA . THR A 1 88 ? 5.743 -4.106 10.396 1.00 89.44 88 THR A CA 1
ATOM 676 C C . THR A 1 88 ? 6.981 -3.260 10.087 1.00 89.44 88 THR A C 1
ATOM 678 O O . THR A 1 88 ? 8.066 -3.821 9.939 1.00 89.44 88 THR A O 1
ATOM 681 N N . CYS A 1 89 ? 6.870 -1.925 10.070 1.00 90.38 89 CYS A N 1
ATOM 682 C CA . CYS A 1 89 ? 8.024 -1.037 9.898 1.00 90.38 89 CYS A CA 1
ATOM 683 C C . CYS A 1 89 ? 9.095 -1.255 10.978 1.00 90.38 89 CYS A C 1
ATOM 685 O O . CYS A 1 89 ? 10.279 -1.347 10.659 1.00 90.38 89 CYS A O 1
ATOM 687 N N . GLU A 1 90 ? 8.700 -1.353 12.250 1.00 87.69 90 GLU A N 1
ATOM 688 C CA . GLU A 1 90 ? 9.640 -1.578 13.355 1.00 87.69 90 GLU A CA 1
ATOM 689 C C . GLU A 1 90 ? 10.293 -2.961 13.313 1.00 87.69 90 GLU A C 1
ATOM 691 O O . GLU A 1 90 ? 11.486 -3.083 13.603 1.00 87.69 90 GLU A O 1
ATOM 696 N N . LEU A 1 91 ? 9.547 -4.003 12.934 1.00 87.38 91 LEU A N 1
ATOM 697 C CA . LEU A 1 91 ? 10.112 -5.336 12.749 1.00 87.38 91 LEU A CA 1
ATOM 698 C C . LEU A 1 91 ? 11.167 -5.317 11.637 1.00 87.38 91 LEU A C 1
ATOM 700 O O . LEU A 1 91 ? 12.296 -5.753 11.862 1.00 87.38 91 LEU A O 1
ATOM 704 N N . ASN A 1 92 ? 10.826 -4.757 10.475 1.00 85.62 92 ASN A N 1
ATOM 705 C CA . ASN A 1 92 ? 11.744 -4.652 9.344 1.00 85.62 92 ASN A CA 1
ATOM 706 C C . ASN A 1 92 ? 12.984 -3.836 9.707 1.00 85.62 92 ASN A C 1
ATOM 708 O O . ASN A 1 92 ? 14.093 -4.256 9.397 1.00 85.62 92 ASN A O 1
ATOM 712 N N . ARG A 1 93 ? 12.830 -2.725 10.439 1.00 86.69 93 ARG A N 1
ATOM 713 C CA . ARG A 1 93 ? 13.962 -1.927 10.933 1.00 86.69 93 ARG A CA 1
ATOM 714 C C . ARG A 1 93 ? 14.897 -2.754 11.816 1.00 86.69 93 ARG A C 1
ATOM 716 O O . ARG A 1 93 ? 16.111 -2.676 11.657 1.00 86.69 93 ARG A O 1
ATOM 723 N N . LYS A 1 94 ? 14.354 -3.548 12.746 1.00 84.62 94 LYS A N 1
ATOM 724 C CA . LYS A 1 94 ? 15.156 -4.413 13.629 1.00 84.62 94 LYS A CA 1
ATOM 725 C C . LYS A 1 94 ? 15.873 -5.519 12.859 1.00 84.62 94 LYS A C 1
ATOM 727 O O . LYS A 1 94 ? 17.039 -5.774 13.138 1.00 84.62 94 LYS A O 1
ATOM 732 N N . LEU A 1 95 ? 15.192 -6.152 11.904 1.00 82.81 95 LEU A N 1
ATOM 733 C CA . LEU A 1 95 ? 15.788 -7.169 11.037 1.00 82.81 95 LEU A CA 1
ATOM 734 C C . LEU A 1 95 ? 16.898 -6.569 10.170 1.00 82.81 95 LEU A C 1
ATOM 736 O O . LEU A 1 95 ? 17.974 -7.146 10.072 1.00 82.81 95 LEU A O 1
ATOM 740 N N . PHE A 1 96 ? 16.671 -5.381 9.616 1.00 81.25 96 PHE A N 1
ATOM 741 C CA . PHE A 1 96 ? 17.636 -4.681 8.777 1.00 81.25 96 PHE A CA 1
ATOM 742 C C . PHE A 1 96 ? 18.914 -4.309 9.539 1.00 81.25 96 PHE A C 1
ATOM 744 O O . PHE A 1 96 ? 20.016 -4.597 9.074 1.00 81.25 96 PHE A O 1
ATOM 751 N N . LEU A 1 97 ? 18.778 -3.763 10.754 1.00 80.00 97 LEU A N 1
ATOM 752 C CA . LEU A 1 97 ? 19.914 -3.458 11.634 1.00 80.00 97 LEU A CA 1
ATOM 753 C C . LEU A 1 97 ? 20.756 -4.690 11.988 1.00 80.00 97 LEU A C 1
ATOM 755 O O . LEU A 1 97 ? 21.916 -4.541 12.347 1.00 80.00 97 LEU A O 1
ATOM 759 N N . ALA A 1 98 ? 20.192 -5.896 11.898 1.00 79.75 98 ALA A N 1
ATOM 760 C CA . ALA A 1 98 ? 20.929 -7.133 12.127 1.00 79.75 98 ALA A CA 1
ATOM 761 C C . ALA A 1 98 ? 21.716 -7.617 10.892 1.00 79.75 98 ALA A C 1
ATOM 763 O O . ALA A 1 98 ? 22.480 -8.572 11.006 1.00 79.75 98 ALA A O 1
ATOM 764 N N . THR A 1 99 ? 21.519 -7.003 9.719 1.00 80.56 99 THR A N 1
ATOM 765 C CA . THR A 1 99 ? 22.056 -7.486 8.432 1.00 80.56 99 THR A CA 1
ATOM 766 C C . THR A 1 99 ? 23.209 -6.659 7.848 1.00 80.56 99 THR A C 1
ATOM 768 O O . THR A 1 99 ? 23.682 -7.004 6.770 1.00 80.56 99 THR A O 1
ATOM 771 N N . ASP A 1 100 ? 23.691 -5.614 8.539 1.00 72.25 100 ASP A N 1
ATOM 772 C CA . ASP A 1 100 ? 24.859 -4.780 8.160 1.00 72.25 100 ASP A CA 1
ATOM 773 C C . ASP A 1 100 ? 24.898 -4.319 6.683 1.00 72.25 100 ASP A C 1
ATOM 775 O O . ASP A 1 100 ? 25.960 -4.094 6.099 1.00 72.25 100 ASP A O 1
ATOM 779 N N . SER A 1 101 ? 23.734 -4.149 6.055 1.00 72.94 101 SER A N 1
ATOM 780 C CA . SER A 1 101 ? 23.626 -3.614 4.700 1.00 72.94 101 SER A CA 1
ATOM 781 C C . SER A 1 101 ? 23.317 -2.116 4.778 1.00 72.94 101 SER A C 1
ATOM 783 O O . SER A 1 101 ? 22.382 -1.739 5.479 1.00 72.94 101 SER A O 1
ATOM 785 N N . PRO A 1 102 ? 24.072 -1.227 4.113 1.00 64.62 102 PRO A N 1
ATOM 786 C CA . PRO A 1 102 ? 23.644 0.157 3.941 1.00 64.62 102 PRO A CA 1
ATOM 787 C C . PRO A 1 102 ? 22.480 0.197 2.939 1.00 64.62 102 PRO A C 1
ATOM 789 O O . PRO A 1 102 ? 22.636 -0.273 1.812 1.00 64.62 102 PRO A O 1
ATOM 792 N N . SER A 1 103 ? 21.316 0.730 3.331 1.00 66.25 103 SER A N 1
ATOM 793 C CA . SER A 1 103 ? 20.216 0.971 2.389 1.00 66.25 103 SER A CA 1
ATOM 794 C C . SER A 1 103 ? 20.263 2.400 1.864 1.00 66.25 103 SER A C 1
ATOM 796 O O . SER A 1 103 ? 20.198 3.360 2.629 1.00 66.25 103 SER A O 1
ATOM 798 N N . ASP A 1 104 ? 20.306 2.537 0.539 1.00 75.44 104 ASP A N 1
ATOM 799 C CA . ASP A 1 104 ? 20.026 3.800 -0.153 1.00 75.44 104 ASP A CA 1
ATOM 800 C C . ASP A 1 104 ? 18.505 4.009 -0.252 1.00 75.44 104 ASP A C 1
ATOM 802 O O . ASP A 1 104 ? 17.916 4.056 -1.333 1.00 75.44 104 ASP A O 1
ATOM 806 N N . ASP A 1 105 ? 17.838 4.114 0.901 1.00 73.69 105 ASP A N 1
ATOM 807 C CA . ASP A 1 105 ? 16.383 4.312 0.971 1.00 73.69 105 ASP A CA 1
ATOM 808 C C . ASP A 1 105 ? 15.939 5.612 0.279 1.00 73.69 105 ASP A C 1
ATOM 810 O O . ASP A 1 105 ? 14.822 5.683 -0.234 1.00 73.69 105 ASP A O 1
ATOM 814 N N . GLU A 1 106 ? 16.804 6.630 0.239 1.00 78.62 106 GLU A N 1
ATOM 815 C CA . GLU A 1 106 ? 16.521 7.939 -0.366 1.00 78.62 106 GLU A CA 1
ATOM 816 C C . GLU A 1 106 ? 16.401 7.886 -1.895 1.00 78.62 106 GLU A C 1
ATOM 818 O O . GLU A 1 106 ? 15.720 8.722 -2.486 1.00 78.62 106 GLU A O 1
ATOM 823 N N . ALA A 1 107 ? 17.010 6.887 -2.543 1.00 82.44 107 ALA A N 1
ATOM 824 C CA . ALA A 1 107 ? 16.901 6.689 -3.988 1.00 82.44 107 ALA A CA 1
ATOM 825 C C . ALA A 1 107 ? 15.582 6.009 -4.398 1.00 82.44 107 ALA A C 1
ATOM 827 O O . ALA A 1 107 ? 15.270 5.911 -5.587 1.00 82.44 107 ALA A O 1
ATOM 828 N N . SER A 1 108 ? 14.802 5.519 -3.431 1.00 90.44 108 SER A N 1
ATOM 829 C CA . SER A 1 108 ? 13.545 4.832 -3.700 1.00 90.44 108 SER A CA 1
ATOM 830 C C . SER A 1 108 ? 12.468 5.795 -4.190 1.00 90.44 108 SER A C 1
ATOM 832 O O . SER A 1 108 ? 12.207 6.826 -3.572 1.00 90.44 108 SER A O 1
ATOM 834 N N . ILE A 1 109 ? 11.726 5.398 -5.226 1.00 95.38 109 ILE A N 1
ATOM 835 C CA . ILE A 1 109 ? 10.526 6.121 -5.678 1.00 95.38 109 ILE A CA 1
ATOM 836 C C . ILE A 1 109 ? 9.459 6.247 -4.573 1.00 95.38 109 ILE A C 1
ATOM 838 O O . ILE A 1 109 ? 8.652 7.181 -4.564 1.00 95.38 109 ILE A O 1
ATOM 842 N N . PHE A 1 110 ? 9.488 5.334 -3.599 1.00 96.50 110 PHE A N 1
ATOM 843 C CA . PHE A 1 110 ? 8.588 5.336 -2.452 1.00 96.50 110 PHE A CA 1
ATOM 844 C C . PHE A 1 110 ? 9.097 6.182 -1.277 1.00 96.50 110 PHE A C 1
ATOM 846 O O . PHE A 1 110 ? 8.401 6.285 -0.268 1.00 96.50 110 PHE A O 1
ATOM 853 N N . TYR A 1 111 ? 10.272 6.806 -1.375 1.00 95.81 111 TYR A N 1
ATOM 854 C CA . TYR A 1 111 ? 10.806 7.635 -0.301 1.00 95.81 111 TYR A CA 1
ATOM 855 C C . TYR A 1 111 ? 9.912 8.848 -0.008 1.00 95.81 111 TYR A C 1
ATOM 857 O O . TYR A 1 111 ? 9.454 9.565 -0.896 1.00 95.81 111 TYR A O 1
ATOM 865 N N . THR A 1 112 ? 9.677 9.082 1.278 1.00 94.75 112 THR A N 1
ATOM 866 C CA . THR A 1 112 ? 8.969 10.237 1.819 1.00 94.75 112 THR A CA 1
ATOM 867 C C . THR A 1 112 ? 9.888 10.951 2.798 1.00 94.75 112 THR A C 1
ATOM 869 O O . THR A 1 112 ? 10.288 10.391 3.824 1.00 94.75 112 THR A O 1
ATOM 872 N N . GLU A 1 113 ? 10.204 12.208 2.504 1.00 94.50 113 GLU A N 1
ATOM 873 C CA . GLU A 1 113 ? 11.031 13.052 3.364 1.00 94.50 113 GLU A CA 1
ATOM 874 C C . GLU A 1 113 ? 10.405 13.195 4.767 1.00 94.50 113 GLU A C 1
ATOM 876 O O . GLU A 1 113 ? 9.193 13.405 4.856 1.00 94.50 113 GLU A O 1
ATOM 881 N N . PRO A 1 114 ? 11.182 13.105 5.869 1.00 94.81 114 PRO A N 1
ATOM 882 C CA . PRO A 1 114 ? 10.658 13.212 7.233 1.00 94.81 114 PRO A CA 1
ATOM 883 C C . PRO A 1 114 ? 9.768 14.432 7.483 1.00 94.81 114 PRO A C 1
ATOM 885 O O . PRO A 1 114 ? 8.736 14.299 8.136 1.00 94.81 114 PRO A O 1
ATOM 888 N N . SER A 1 115 ? 10.131 15.590 6.923 1.00 94.62 115 SER A N 1
ATOM 889 C CA . SER A 1 115 ? 9.388 16.855 7.039 1.00 94.62 115 SER A CA 1
ATOM 890 C C . SER A 1 115 ? 7.981 16.794 6.431 1.00 94.62 115 SER A C 1
ATOM 892 O O . SER A 1 115 ? 7.103 17.548 6.839 1.00 94.62 115 SER A O 1
ATOM 894 N N . LYS A 1 116 ? 7.751 15.873 5.489 1.00 93.88 116 LYS A N 1
ATOM 895 C CA . LYS A 1 116 ? 6.485 15.701 4.768 1.00 93.88 116 LYS A CA 1
ATOM 896 C C . LYS A 1 116 ? 5.628 14.555 5.310 1.00 93.88 116 LYS A C 1
ATOM 898 O O . LYS A 1 116 ? 4.510 14.339 4.843 1.00 93.88 116 LYS A O 1
ATOM 903 N N . ARG A 1 117 ? 6.126 13.778 6.278 1.00 93.69 117 ARG A N 1
ATOM 904 C CA . ARG A 1 117 ? 5.403 12.615 6.813 1.00 93.69 117 ARG A CA 1
ATOM 905 C C . ARG A 1 117 ? 4.270 13.070 7.723 1.00 93.69 117 ARG A C 1
ATOM 907 O O . ARG A 1 117 ? 4.495 13.612 8.800 1.00 93.69 117 ARG A O 1
ATOM 914 N N . LYS A 1 118 ? 3.040 12.767 7.320 1.00 94.94 118 LYS A N 1
ATOM 915 C CA . LYS A 1 118 ? 1.861 12.872 8.186 1.00 94.94 118 LYS A CA 1
ATOM 916 C C . LYS A 1 118 ? 1.798 11.711 9.177 1.00 94.94 118 LYS A C 1
ATOM 918 O O . LYS A 1 118 ? 2.328 10.631 8.917 1.00 94.94 118 LYS A O 1
ATOM 923 N N . GLU A 1 119 ? 1.082 11.890 10.285 1.00 96.00 119 GLU A N 1
ATOM 924 C CA . GLU A 1 119 ? 0.717 10.762 11.146 1.00 96.00 119 GLU A CA 1
ATOM 925 C C . GLU A 1 119 ? -0.018 9.696 10.315 1.00 96.00 119 GLU A C 1
ATOM 927 O O . GLU A 1 119 ? -0.981 10.005 9.609 1.00 96.00 119 GLU A O 1
ATOM 932 N N . LEU A 1 120 ? 0.438 8.440 10.378 1.00 96.06 120 LEU A N 1
ATOM 933 C CA . LEU A 1 120 ? -0.005 7.394 9.450 1.00 96.06 120 LEU A CA 1
ATOM 934 C C . LEU A 1 120 ? -1.519 7.142 9.518 1.00 96.06 120 LEU A C 1
ATOM 936 O O . LEU A 1 120 ? -2.153 6.958 8.486 1.00 96.06 120 LEU A O 1
ATOM 940 N N . LYS A 1 121 ? -2.119 7.197 10.710 1.00 96.69 121 LYS A N 1
ATOM 941 C CA . LYS A 1 121 ? -3.573 7.084 10.894 1.00 96.69 121 LYS A CA 1
ATOM 942 C C . LYS A 1 121 ? -4.337 8.178 10.143 1.00 96.69 121 LYS A C 1
ATOM 944 O O . LYS A 1 121 ? -5.299 7.879 9.438 1.00 96.69 121 LYS A O 1
ATOM 949 N N . ILE A 1 122 ? -3.910 9.433 10.307 1.00 96.19 122 ILE A N 1
ATOM 950 C CA . ILE A 1 122 ? -4.509 10.600 9.644 1.00 96.19 122 ILE A CA 1
ATOM 951 C C . ILE A 1 122 ? -4.354 10.452 8.132 1.00 96.19 122 ILE A C 1
ATOM 953 O O . ILE A 1 122 ? -5.333 10.549 7.406 1.00 96.19 122 ILE A O 1
ATOM 957 N N . PHE A 1 123 ? -3.148 10.118 7.675 1.00 96.62 123 PHE A N 1
ATOM 958 C CA . PHE A 1 123 ? -2.851 9.897 6.263 1.00 96.62 123 PHE A CA 1
ATOM 959 C C . PHE A 1 123 ? -3.736 8.816 5.627 1.00 96.62 123 PHE A C 1
ATOM 961 O O . PHE A 1 123 ? -4.326 9.048 4.576 1.00 96.62 123 PHE A O 1
ATOM 968 N N . ILE A 1 124 ? -3.873 7.656 6.279 1.00 97.19 124 ILE A N 1
ATOM 969 C CA . ILE A 1 124 ? -4.723 6.557 5.805 1.00 97.19 124 ILE A CA 1
ATOM 970 C C . ILE A 1 124 ? -6.179 7.020 5.690 1.00 97.19 124 ILE A C 1
ATOM 972 O O . ILE A 1 124 ? -6.803 6.820 4.649 1.00 97.19 124 ILE A O 1
ATOM 976 N N . ARG A 1 125 ? -6.717 7.657 6.739 1.00 96.31 125 ARG A N 1
ATOM 977 C CA . ARG A 1 125 ? -8.085 8.190 6.735 1.00 96.31 125 ARG A CA 1
ATOM 978 C C . ARG A 1 125 ? -8.292 9.172 5.583 1.00 96.31 125 ARG A C 1
ATOM 980 O O . ARG A 1 125 ? -9.281 9.053 4.867 1.00 96.31 125 ARG A O 1
ATOM 987 N N . ASP A 1 126 ? -7.370 10.116 5.409 1.00 95.69 126 ASP A N 1
ATOM 988 C CA . ASP A 1 126 ? -7.464 11.153 4.383 1.00 95.69 126 ASP A CA 1
ATOM 989 C C . ASP A 1 126 ? -7.473 10.530 2.970 1.00 95.69 126 ASP A C 1
ATOM 991 O O . ASP A 1 126 ? -8.256 10.959 2.125 1.00 95.69 126 ASP A O 1
ATOM 995 N N . ILE A 1 127 ? -6.672 9.483 2.714 1.00 96.88 127 ILE A N 1
ATOM 996 C CA . ILE A 1 127 ? -6.702 8.737 1.440 1.00 96.88 127 ILE A CA 1
ATOM 997 C C . ILE A 1 127 ? -8.077 8.111 1.209 1.00 96.88 127 ILE A C 1
ATOM 999 O O . ILE A 1 127 ? -8.683 8.342 0.163 1.00 96.88 127 ILE A O 1
ATOM 1003 N N . PHE A 1 128 ? -8.584 7.344 2.178 1.00 96.88 128 PHE A N 1
ATOM 1004 C CA . PHE A 1 128 ? -9.865 6.654 2.027 1.00 96.88 128 PHE A CA 1
ATOM 1005 C C . PHE A 1 128 ? -11.027 7.629 1.805 1.00 96.88 128 PHE A C 1
ATOM 1007 O O . PHE A 1 128 ? -11.872 7.377 0.950 1.00 96.88 128 PHE A O 1
ATOM 1014 N N . GLN A 1 129 ? -11.036 8.763 2.510 1.00 95.50 129 GLN A N 1
ATOM 1015 C CA . GLN A 1 129 ? -12.047 9.810 2.335 1.00 95.50 129 GLN A CA 1
ATOM 1016 C C . GLN A 1 129 ? -11.953 10.481 0.959 1.00 95.50 129 GLN A C 1
ATOM 1018 O O . GLN A 1 129 ? -12.957 10.608 0.259 1.00 95.50 129 GLN A O 1
ATOM 1023 N N . LYS A 1 130 ? -10.749 10.886 0.531 1.00 95.56 130 LYS A N 1
ATOM 1024 C CA . LYS A 1 130 ? -10.547 11.528 -0.780 1.00 95.56 130 LYS A CA 1
ATOM 1025 C C . LYS A 1 130 ? -10.921 10.599 -1.937 1.00 95.56 130 LYS A C 1
ATOM 1027 O O . LYS A 1 130 ? -11.482 11.047 -2.935 1.00 95.56 130 LYS A O 1
ATOM 1032 N N . LEU A 1 131 ? -10.663 9.299 -1.789 1.00 96.75 131 LEU A N 1
ATOM 1033 C CA . LEU A 1 131 ? -10.968 8.280 -2.798 1.00 96.75 131 LEU A CA 1
ATOM 1034 C C . LEU A 1 131 ? -12.366 7.648 -2.656 1.00 96.75 131 LEU A C 1
ATOM 1036 O O . LEU A 1 131 ? -12.745 6.815 -3.490 1.00 96.75 131 LEU A O 1
ATOM 1040 N N . LYS A 1 132 ? -13.151 8.101 -1.667 1.00 96.81 132 LYS A N 1
ATOM 1041 C CA . LYS A 1 132 ? -14.538 7.693 -1.390 1.00 96.81 132 LYS A CA 1
ATOM 1042 C C . LYS A 1 132 ? -14.678 6.183 -1.186 1.00 96.81 132 LYS A C 1
ATOM 1044 O O . LYS A 1 132 ? -15.463 5.519 -1.868 1.00 96.81 132 LYS A O 1
ATOM 1049 N N . CYS A 1 133 ? -13.853 5.630 -0.304 1.00 96.00 133 CYS A N 1
ATOM 1050 C CA . CYS A 1 133 ? -13.825 4.207 0.038 1.00 96.00 133 CYS A CA 1
ATOM 1051 C C . CYS A 1 133 ? -13.648 3.952 1.547 1.00 96.00 133 CYS A C 1
ATOM 1053 O O . CYS A 1 133 ? -13.193 2.881 1.947 1.00 96.00 133 CYS A O 1
ATOM 1055 N N . GLU A 1 134 ? -14.022 4.914 2.394 1.00 95.38 134 GLU A N 1
ATOM 1056 C CA . GLU A 1 134 ? -13.914 4.847 3.859 1.00 95.38 134 GLU A CA 1
ATOM 1057 C C . GLU A 1 134 ? -14.583 3.625 4.500 1.00 95.38 134 GLU A C 1
ATOM 1059 O O . GLU A 1 134 ? -14.044 3.048 5.452 1.00 95.38 134 GLU A O 1
ATOM 1064 N N . ASP A 1 135 ? -15.718 3.200 3.952 1.00 93.19 135 ASP A N 1
ATOM 1065 C CA . ASP A 1 135 ? -16.560 2.149 4.521 1.00 93.19 135 ASP A CA 1
ATOM 1066 C C . ASP A 1 135 ? -16.371 0.785 3.844 1.00 93.19 135 ASP A C 1
ATOM 1068 O O . ASP A 1 135 ? -17.059 -0.169 4.201 1.00 93.19 135 ASP A O 1
ATOM 1072 N N . ASP A 1 136 ? -15.439 0.660 2.890 1.00 95.62 136 ASP A N 1
ATOM 1073 C CA . ASP A 1 136 ? -15.229 -0.584 2.144 1.00 95.62 136 ASP A CA 1
ATOM 1074 C C . ASP A 1 136 ? -14.077 -1.425 2.746 1.00 95.62 136 ASP A C 1
ATOM 1076 O O . ASP A 1 136 ? -12.894 -1.111 2.546 1.00 95.62 136 ASP A O 1
ATOM 1080 N N . PRO A 1 137 ? -14.376 -2.513 3.487 1.00 95.00 137 PRO A N 1
ATOM 1081 C CA . PRO A 1 137 ? -13.348 -3.375 4.063 1.00 95.00 137 PRO A CA 1
ATOM 1082 C C . PRO A 1 137 ? -12.603 -4.207 3.010 1.00 95.00 137 PRO A C 1
ATOM 1084 O O . PRO A 1 137 ? -11.463 -4.598 3.260 1.00 95.00 137 PRO A O 1
ATOM 1087 N N . PHE A 1 138 ? -13.184 -4.453 1.829 1.00 96.62 138 PHE A N 1
ATOM 1088 C CA . PHE A 1 138 ? -12.508 -5.199 0.764 1.00 96.62 138 PHE A CA 1
ATOM 1089 C C . PHE A 1 138 ? -11.349 -4.390 0.201 1.00 96.62 138 PHE A C 1
ATOM 1091 O O . PHE A 1 138 ? -10.244 -4.915 0.088 1.00 96.62 138 PHE A O 1
ATOM 1098 N N . VAL A 1 139 ? -11.557 -3.100 -0.077 1.00 97.56 139 VAL A N 1
ATOM 1099 C CA . VAL A 1 139 ? -10.481 -2.222 -0.564 1.00 97.56 139 VAL A CA 1
ATOM 1100 C C . VAL A 1 139 ? -9.339 -2.149 0.454 1.00 97.56 139 VAL A C 1
ATOM 1102 O O . VAL A 1 139 ? -8.170 -2.250 0.076 1.00 97.56 139 VAL A O 1
ATOM 1105 N N . LYS A 1 140 ? -9.655 -2.036 1.752 1.00 97.00 140 LYS A N 1
ATOM 1106 C CA . LYS A 1 140 ? -8.661 -2.041 2.842 1.00 97.00 140 LYS A CA 1
ATOM 1107 C C . LYS A 1 140 ? -7.864 -3.342 2.885 1.00 97.00 140 LYS A C 1
ATOM 1109 O O . LYS A 1 140 ? -6.636 -3.306 2.932 1.00 97.00 140 LYS A O 1
ATOM 1114 N N . ALA A 1 141 ? -8.544 -4.483 2.831 1.00 96.69 141 ALA A N 1
ATOM 1115 C CA . ALA A 1 141 ? -7.903 -5.791 2.843 1.00 96.69 141 ALA A CA 1
ATOM 1116 C C . ALA A 1 141 ? -7.021 -6.012 1.605 1.00 96.69 141 ALA A C 1
ATOM 1118 O O . ALA A 1 141 ? -5.857 -6.374 1.752 1.00 96.69 141 ALA A O 1
ATOM 1119 N N . ILE A 1 142 ? -7.520 -5.713 0.402 1.00 97.81 142 ILE A N 1
ATOM 1120 C CA . ILE A 1 142 ? -6.754 -5.805 -0.853 1.00 97.81 142 ILE A CA 1
ATOM 1121 C C . ILE A 1 142 ? -5.517 -4.896 -0.801 1.00 97.81 142 ILE A C 1
ATOM 1123 O O . ILE A 1 142 ? -4.431 -5.328 -1.177 1.00 97.81 142 ILE A O 1
ATOM 1127 N N . THR A 1 143 ? -5.648 -3.675 -0.264 1.00 98.12 143 THR A N 1
ATOM 1128 C CA . THR A 1 143 ? -4.515 -2.749 -0.068 1.00 98.12 143 THR A CA 1
ATOM 1129 C C . THR A 1 143 ? -3.409 -3.407 0.761 1.00 98.12 143 THR A C 1
ATOM 1131 O O . THR A 1 143 ? -2.246 -3.404 0.360 1.00 98.12 143 THR A O 1
ATOM 1134 N N . LEU A 1 144 ? -3.754 -4.005 1.906 1.00 97.00 144 LEU A N 1
ATOM 1135 C CA . LEU A 1 144 ? -2.772 -4.647 2.783 1.00 97.00 144 LEU A CA 1
ATOM 1136 C C . LEU A 1 144 ? -2.175 -5.920 2.174 1.00 97.00 144 LEU A C 1
ATOM 1138 O O . LEU A 1 144 ? -0.978 -6.156 2.333 1.00 97.00 144 LEU A O 1
ATOM 1142 N N . LEU A 1 145 ? -2.972 -6.698 1.438 1.00 95.62 145 LEU A N 1
ATOM 1143 C CA . LEU A 1 145 ? -2.496 -7.863 0.687 1.00 95.62 145 LEU A CA 1
ATOM 1144 C C . LEU A 1 145 ? -1.477 -7.464 -0.389 1.00 95.62 145 LEU A C 1
ATOM 1146 O O . LEU A 1 145 ? -0.445 -8.119 -0.522 1.00 95.62 145 LEU A O 1
ATOM 1150 N N . TYR A 1 146 ? -1.722 -6.376 -1.125 1.00 97.44 146 TYR A N 1
ATOM 1151 C CA . TYR A 1 146 ? -0.765 -5.871 -2.110 1.00 97.44 146 TYR A CA 1
ATOM 1152 C C . TYR A 1 146 ? 0.528 -5.369 -1.471 1.00 97.44 146 TYR A C 1
ATOM 1154 O O . TYR A 1 146 ? 1.597 -5.675 -1.991 1.00 97.44 146 TYR A O 1
ATOM 1162 N N . ILE A 1 147 ? 0.472 -4.673 -0.331 1.00 96.50 147 ILE A N 1
ATOM 1163 C CA . ILE A 1 147 ? 1.693 -4.275 0.392 1.00 96.50 147 ILE A CA 1
ATOM 1164 C C . ILE A 1 147 ? 2.501 -5.510 0.805 1.00 96.50 147 ILE A C 1
ATOM 1166 O O . ILE A 1 147 ? 3.704 -5.565 0.547 1.00 96.50 147 ILE A O 1
ATOM 1170 N N . ASP A 1 148 ? 1.845 -6.496 1.422 1.00 93.88 148 ASP A N 1
ATOM 1171 C CA . ASP A 1 148 ? 2.486 -7.723 1.902 1.00 93.88 148 ASP A CA 1
ATOM 1172 C C . ASP A 1 148 ? 3.176 -8.476 0.755 1.00 93.88 148 ASP A C 1
ATOM 1174 O O . ASP A 1 148 ? 4.378 -8.739 0.811 1.00 93.88 148 ASP A O 1
ATOM 1178 N N . ARG A 1 149 ? 2.458 -8.716 -0.347 1.00 94.38 149 ARG A N 1
ATOM 1179 C CA . ARG A 1 149 ? 2.992 -9.415 -1.524 1.00 94.38 149 ARG A CA 1
ATOM 1180 C C . ARG A 1 149 ? 4.087 -8.623 -2.233 1.00 94.38 149 ARG A C 1
ATOM 1182 O O . ARG A 1 149 ? 5.115 -9.197 -2.588 1.00 94.38 149 ARG A O 1
ATOM 1189 N N . ALA A 1 150 ? 3.919 -7.315 -2.423 1.00 94.31 150 ALA A N 1
ATOM 1190 C CA . ALA A 1 150 ? 4.906 -6.504 -3.136 1.00 94.31 150 ALA A CA 1
ATOM 1191 C C . ALA A 1 150 ? 6.256 -6.462 -2.398 1.00 94.31 150 ALA A C 1
ATOM 1193 O O . ALA A 1 150 ? 7.307 -6.458 -3.047 1.00 94.31 150 ALA A O 1
ATOM 1194 N N . CYS A 1 151 ? 6.230 -6.480 -1.061 1.00 92.00 151 CYS A N 1
ATOM 1195 C CA . CYS A 1 151 ? 7.422 -6.440 -0.208 1.00 92.00 151 CYS A CA 1
ATOM 1196 C C . CYS A 1 151 ? 7.960 -7.834 0.178 1.00 92.00 151 CYS A C 1
ATOM 1198 O O . CYS A 1 151 ? 9.067 -7.933 0.702 1.00 92.00 151 CYS A O 1
ATOM 1200 N N . SER A 1 152 ? 7.198 -8.912 -0.036 1.00 88.81 152 SER A N 1
ATOM 1201 C CA . SER A 1 152 ? 7.588 -10.267 0.379 1.00 88.81 152 SER A CA 1
ATOM 1202 C C . SER A 1 152 ? 8.618 -10.890 -0.558 1.00 88.81 152 SER A C 1
ATOM 1204 O O . SER A 1 152 ? 8.415 -10.955 -1.767 1.00 88.81 152 SER A O 1
ATOM 1206 N N . VAL A 1 153 ? 9.695 -11.458 -0.019 1.00 87.25 153 VAL A N 1
ATOM 1207 C CA . VAL A 1 153 ? 10.679 -12.220 -0.814 1.00 87.25 153 VAL A CA 1
ATOM 1208 C C . VAL A 1 153 ? 10.101 -13.504 -1.424 1.00 87.25 153 VAL A C 1
ATOM 1210 O O . VAL A 1 153 ? 10.703 -14.060 -2.335 1.00 87.25 153 VAL A O 1
ATOM 1213 N N . GLU A 1 154 ? 8.940 -13.962 -0.949 1.00 88.50 154 GLU A N 1
ATOM 1214 C CA . GLU A 1 154 ? 8.297 -15.202 -1.403 1.00 88.50 154 GLU A CA 1
ATOM 1215 C C . GLU A 1 154 ? 7.447 -15.026 -2.668 1.00 88.50 154 GLU A C 1
ATOM 1217 O O . GLU A 1 154 ? 7.068 -16.017 -3.286 1.00 88.50 154 GLU A O 1
ATOM 1222 N N . THR A 1 155 ? 7.133 -13.788 -3.057 1.00 89.44 155 THR A N 1
ATOM 1223 C CA . THR A 1 155 ? 6.315 -13.515 -4.246 1.00 89.44 155 THR A CA 1
ATOM 1224 C C . THR A 1 155 ? 7.089 -13.856 -5.519 1.00 89.44 155 THR A C 1
ATOM 1226 O O . THR A 1 155 ? 8.185 -13.323 -5.735 1.00 89.44 155 THR A O 1
ATOM 1229 N N . ASP A 1 156 ? 6.515 -14.708 -6.377 1.00 90.62 156 ASP A N 1
ATOM 1230 C CA . ASP A 1 156 ? 7.086 -14.995 -7.692 1.00 90.62 156 ASP A CA 1
ATOM 1231 C C . ASP A 1 156 ? 6.980 -13.759 -8.595 1.00 90.62 156 ASP A C 1
ATOM 1233 O O . ASP A 1 156 ? 5.909 -13.194 -8.825 1.00 90.62 156 ASP A O 1
ATOM 1237 N N . ARG A 1 157 ? 8.139 -13.330 -9.088 1.00 89.81 157 ARG A N 1
ATOM 1238 C CA . ARG A 1 157 ? 8.342 -12.119 -9.893 1.00 89.81 157 ARG A CA 1
ATOM 1239 C C . ARG A 1 157 ? 8.879 -12.444 -11.278 1.00 89.81 157 ARG A C 1
ATOM 1241 O O . ARG A 1 157 ? 9.478 -11.588 -11.928 1.00 89.81 157 ARG A O 1
ATOM 1248 N N . THR A 1 158 ? 8.703 -13.684 -11.714 1.00 90.12 158 THR A N 1
ATOM 1249 C CA . THR A 1 158 ? 9.165 -14.128 -13.022 1.00 90.12 158 THR A CA 1
ATOM 1250 C C . THR A 1 158 ? 8.196 -13.638 -14.097 1.00 90.12 158 THR A C 1
ATOM 1252 O O . THR A 1 158 ? 7.011 -13.978 -14.118 1.00 90.12 158 THR A O 1
ATOM 1255 N N . SER A 1 159 ? 8.700 -12.803 -15.000 1.00 87.56 159 SER A N 1
ATOM 1256 C CA . SER A 1 159 ? 8.015 -12.385 -16.221 1.00 87.56 159 SER A CA 1
ATOM 1257 C C . SER A 1 159 ? 7.738 -13.595 -17.124 1.00 87.56 159 SER A C 1
ATOM 1259 O O . SER A 1 159 ? 8.529 -14.541 -17.127 1.00 87.56 159 SER A O 1
ATOM 1261 N N . PRO A 1 160 ? 6.701 -13.564 -17.985 1.00 84.44 160 PRO A N 1
ATOM 1262 C CA . PRO A 1 160 ? 6.510 -14.574 -19.031 1.00 84.44 160 PRO A CA 1
ATOM 1263 C C . PRO A 1 160 ? 7.739 -14.778 -19.935 1.00 84.44 160 PRO A C 1
ATOM 1265 O O . PRO A 1 160 ? 7.913 -15.856 -20.498 1.00 84.44 160 PRO A O 1
ATOM 1268 N N . ASN A 1 161 ? 8.597 -13.759 -20.054 1.00 89.50 161 ASN A N 1
ATOM 1269 C CA . ASN A 1 161 ? 9.840 -13.815 -20.829 1.00 89.50 161 ASN A CA 1
ATOM 1270 C C . ASN A 1 161 ? 11.038 -14.374 -20.036 1.00 89.50 161 ASN A C 1
ATOM 1272 O O . ASN A 1 161 ? 12.121 -14.517 -20.596 1.00 89.50 161 ASN A O 1
ATOM 1276 N N . GLY A 1 162 ? 10.865 -14.680 -18.747 1.00 89.19 162 GLY A N 1
ATOM 1277 C CA . GLY A 1 162 ? 11.927 -15.137 -17.845 1.00 89.19 162 GLY A CA 1
ATOM 1278 C C . GLY A 1 162 ? 12.701 -14.018 -17.141 1.00 89.19 162 GLY A C 1
ATOM 1279 O O . GLY A 1 162 ? 13.579 -14.317 -16.336 1.00 89.19 162 GLY A O 1
ATOM 1280 N N . ASP A 1 163 ? 12.382 -12.749 -17.407 1.00 90.19 163 ASP A N 1
ATOM 1281 C CA . ASP A 1 163 ? 12.963 -11.614 -16.684 1.00 90.19 163 ASP A CA 1
ATOM 1282 C C . ASP A 1 163 ? 12.506 -11.608 -15.218 1.00 90.19 163 ASP A C 1
ATOM 1284 O O . ASP A 1 163 ? 11.346 -11.899 -14.922 1.00 90.19 163 ASP A O 1
ATOM 1288 N N . GLN A 1 164 ? 13.397 -11.246 -14.296 1.00 89.50 164 GLN A N 1
ATOM 1289 C CA . GLN A 1 164 ? 13.076 -11.149 -12.872 1.00 89.50 164 GLN A CA 1
ATOM 1290 C C . GLN A 1 164 ? 12.801 -9.691 -12.493 1.00 89.50 164 GLN A C 1
ATOM 1292 O O . GLN A 1 164 ? 13.687 -8.842 -12.605 1.00 89.50 164 GLN A O 1
ATOM 1297 N N . PHE A 1 165 ? 11.586 -9.397 -12.025 1.00 89.62 165 PHE A N 1
ATOM 1298 C CA . PHE A 1 165 ? 11.261 -8.070 -11.501 1.00 89.62 165 PHE A CA 1
ATOM 1299 C C . PHE A 1 165 ? 11.829 -7.865 -10.093 1.00 89.62 165 PHE A C 1
ATOM 1301 O O . PHE A 1 165 ? 11.956 -8.806 -9.303 1.00 89.62 165 PHE A O 1
ATOM 1308 N N . LEU A 1 166 ? 12.162 -6.613 -9.773 1.00 88.81 166 LEU A N 1
ATOM 1309 C CA . LEU A 1 166 ? 12.643 -6.232 -8.447 1.00 88.81 166 LEU A CA 1
ATOM 1310 C C . LEU A 1 166 ? 11.476 -6.182 -7.448 1.00 88.81 166 LEU A C 1
ATOM 1312 O O . LEU A 1 166 ? 10.375 -5.788 -7.825 1.00 88.81 166 LEU A O 1
ATOM 1316 N N . PRO A 1 167 ? 11.687 -6.562 -6.176 1.00 90.62 167 PRO A N 1
ATOM 1317 C CA . PRO A 1 167 ? 10.685 -6.367 -5.135 1.00 90.62 167 PRO A CA 1
ATOM 1318 C C . PRO A 1 167 ? 10.500 -4.878 -4.806 1.00 90.62 167 PRO A C 1
ATOM 1320 O O . PRO A 1 167 ? 11.378 -4.046 -5.054 1.00 90.62 167 PRO A O 1
ATOM 1323 N N . CYS A 1 168 ? 9.376 -4.538 -4.170 1.00 92.38 168 CYS A N 1
ATOM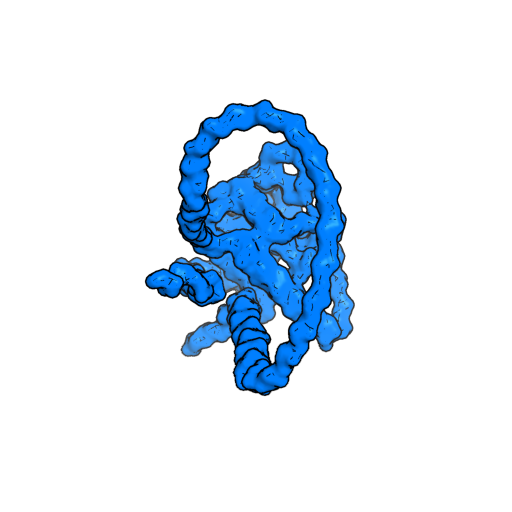 1324 C CA . CYS A 1 168 ? 9.274 -3.255 -3.481 1.00 92.38 168 CYS A CA 1
ATOM 1325 C C . CYS A 1 168 ? 10.242 -3.234 -2.287 1.00 92.38 168 CYS A C 1
ATOM 1327 O O . CYS A 1 168 ? 10.525 -4.289 -1.711 1.00 92.38 168 CYS A O 1
ATOM 1329 N N . PRO A 1 169 ? 10.735 -2.048 -1.885 1.00 92.25 169 PRO A N 1
ATOM 1330 C CA . PRO A 1 169 ? 11.538 -1.939 -0.676 1.00 92.25 169 PRO A CA 1
ATOM 1331 C C . PRO A 1 169 ? 10.733 -2.421 0.533 1.00 92.25 169 PRO A C 1
ATOM 1333 O O . PRO A 1 169 ? 9.515 -2.237 0.594 1.00 92.25 169 PRO A O 1
ATOM 1336 N N . PHE A 1 170 ? 11.418 -3.004 1.517 1.00 91.19 170 PHE A N 1
ATOM 1337 C CA . PHE A 1 170 ? 10.772 -3.395 2.765 1.00 91.19 170 PHE A CA 1
ATOM 1338 C C . PHE A 1 170 ? 10.106 -2.190 3.426 1.00 91.19 170 PHE A C 1
ATOM 1340 O O . PHE A 1 170 ? 10.660 -1.088 3.455 1.00 91.19 170 PHE A O 1
ATOM 1347 N N . LEU A 1 171 ? 8.918 -2.418 3.984 1.00 92.81 171 LEU A N 1
ATOM 1348 C CA . LEU A 1 171 ? 8.145 -1.370 4.633 1.00 92.81 171 LEU A CA 1
ATOM 1349 C C . LEU A 1 171 ? 8.935 -0.779 5.807 1.00 92.81 171 LEU A C 1
ATOM 1351 O O . LEU A 1 171 ? 9.348 -1.515 6.705 1.00 92.81 171 LEU A O 1
ATOM 1355 N N . ASN A 1 172 ? 9.125 0.535 5.805 1.00 93.56 172 ASN A N 1
ATOM 1356 C CA . ASN A 1 172 ? 9.763 1.289 6.873 1.00 93.56 172 ASN A CA 1
ATOM 1357 C C . ASN A 1 172 ? 9.118 2.680 7.016 1.00 93.56 172 ASN A C 1
ATOM 1359 O O . ASN A 1 172 ? 8.253 3.083 6.235 1.00 93.56 172 ASN A O 1
ATOM 1363 N N . ALA A 1 173 ? 9.527 3.441 8.034 1.00 94.56 173 ALA A N 1
ATOM 1364 C CA . ALA A 1 173 ? 8.951 4.761 8.302 1.00 94.56 173 ALA A CA 1
ATOM 1365 C C . ALA A 1 173 ? 9.181 5.781 7.169 1.00 94.56 173 ALA A C 1
ATOM 1367 O O . ALA A 1 173 ? 8.468 6.780 7.105 1.00 94.56 173 ALA A O 1
ATOM 1368 N N . SER A 1 174 ? 10.168 5.550 6.300 1.00 95.12 174 SER A N 1
ATOM 1369 C CA . SER A 1 174 ? 10.508 6.423 5.179 1.00 95.12 174 SER A CA 1
ATOM 1370 C C . SER A 1 174 ? 9.713 6.139 3.915 1.00 95.12 174 SER A C 1
ATOM 1372 O O . SER A 1 174 ? 9.611 7.038 3.091 1.00 95.12 174 SER A O 1
ATOM 1374 N N . ASN A 1 175 ? 9.132 4.949 3.750 1.00 95.81 175 ASN A N 1
ATOM 1375 C CA . ASN A 1 175 ? 8.440 4.573 2.512 1.00 95.81 175 ASN A CA 1
ATOM 1376 C C . ASN A 1 175 ? 6.968 4.155 2.683 1.00 95.81 175 ASN A C 1
ATOM 1378 O O . ASN A 1 175 ? 6.243 4.060 1.689 1.00 95.81 175 ASN A O 1
ATOM 1382 N N . VAL A 1 176 ? 6.495 3.962 3.922 1.00 96.56 176 VAL A N 1
ATOM 1383 C CA . VAL A 1 176 ? 5.139 3.461 4.212 1.00 96.56 176 VAL A CA 1
ATOM 1384 C C . VAL A 1 176 ? 4.028 4.313 3.597 1.00 96.56 176 VAL A C 1
ATOM 1386 O O . VAL A 1 176 ? 3.055 3.753 3.102 1.00 96.56 176 VAL A O 1
ATOM 1389 N N . HIS A 1 177 ? 4.161 5.643 3.567 1.00 97.38 177 HIS A N 1
ATOM 1390 C CA . HIS A 1 177 ? 3.125 6.535 3.031 1.00 97.38 177 HIS A CA 1
ATOM 1391 C C . HIS A 1 177 ? 2.901 6.327 1.533 1.00 97.38 177 HIS A C 1
ATOM 1393 O O . HIS A 1 177 ? 1.776 6.066 1.106 1.00 97.38 177 HIS A O 1
ATOM 1399 N N . ARG A 1 178 ? 3.969 6.398 0.731 1.00 97.69 178 ARG A N 1
ATOM 1400 C CA . ARG A 1 178 ? 3.884 6.211 -0.725 1.00 97.69 178 ARG A CA 1
ATOM 1401 C C . ARG A 1 178 ? 3.539 4.770 -1.094 1.00 97.69 178 ARG A C 1
ATOM 1403 O O . ARG A 1 178 ? 2.721 4.572 -1.991 1.00 97.69 178 ARG A O 1
ATOM 1410 N N . LEU A 1 179 ? 4.080 3.772 -0.386 1.00 97.62 179 LEU A N 1
ATOM 1411 C CA . LEU A 1 179 ? 3.696 2.368 -0.590 1.00 97.62 179 LEU A CA 1
ATOM 1412 C C . LEU A 1 179 ? 2.208 2.148 -0.303 1.00 97.62 179 LEU A C 1
ATOM 1414 O O . LEU A 1 179 ? 1.515 1.544 -1.118 1.00 97.62 179 LEU A O 1
ATOM 1418 N N . PHE A 1 180 ? 1.698 2.679 0.810 1.00 98.25 180 PHE A N 1
ATOM 1419 C CA . PHE A 1 180 ? 0.287 2.553 1.160 1.00 98.25 180 PHE A CA 1
ATOM 1420 C C . PHE A 1 180 ? -0.623 3.230 0.133 1.00 98.25 180 PHE A C 1
ATOM 1422 O O . PHE A 1 180 ? -1.585 2.617 -0.324 1.00 98.25 180 PHE A O 1
ATOM 1429 N N . LEU A 1 181 ? -0.300 4.463 -0.271 1.00 98.12 181 LEU A N 1
ATOM 1430 C CA . LEU A 1 181 ? -1.044 5.187 -1.304 1.00 98.12 181 LEU A CA 1
ATOM 1431 C C . LEU A 1 181 ? -1.104 4.393 -2.614 1.00 98.12 181 LEU A C 1
ATOM 1433 O O . LEU A 1 181 ? -2.179 4.208 -3.180 1.00 98.12 181 LEU A O 1
ATOM 1437 N N . THR A 1 182 ? 0.047 3.898 -3.068 1.00 98.50 182 THR A N 1
ATOM 1438 C CA . THR A 1 182 ? 0.165 3.141 -4.320 1.00 98.50 182 THR A CA 1
ATOM 1439 C C . THR A 1 182 ? -0.661 1.861 -4.266 1.00 98.50 182 THR A C 1
ATOM 1441 O O . THR A 1 182 ? -1.462 1.603 -5.164 1.00 98.50 182 THR A O 1
ATOM 1444 N N . ALA A 1 183 ? -0.531 1.095 -3.179 1.00 98.44 183 ALA A N 1
ATOM 1445 C CA . ALA A 1 183 ? -1.297 -0.127 -2.978 1.00 98.44 183 ALA A CA 1
ATOM 1446 C C . ALA A 1 183 ? -2.802 0.142 -2.895 1.00 98.44 183 ALA A C 1
ATOM 1448 O O . ALA A 1 183 ? -3.589 -0.662 -3.387 1.00 98.44 183 ALA A O 1
ATOM 1449 N N . ASN A 1 184 ? -3.214 1.273 -2.315 1.00 98.44 184 ASN A N 1
ATOM 1450 C CA . ASN A 1 184 ? -4.621 1.632 -2.201 1.00 98.44 184 ASN A CA 1
ATOM 1451 C C . ASN A 1 184 ? -5.243 2.006 -3.551 1.00 98.44 184 ASN A C 1
ATOM 1453 O O . ASN A 1 184 ? -6.329 1.527 -3.878 1.00 98.44 184 ASN A O 1
ATOM 1457 N N . ILE A 1 185 ? -4.539 2.797 -4.367 1.00 98.44 185 ILE A N 1
ATOM 1458 C CA . ILE A 1 185 ? -4.981 3.111 -5.732 1.00 98.44 185 ILE A CA 1
ATOM 1459 C C . ILE A 1 185 ? -5.051 1.826 -6.564 1.00 98.44 185 ILE A C 1
ATOM 1461 O O . ILE A 1 185 ? -6.049 1.590 -7.243 1.00 98.44 185 ILE A O 1
ATOM 1465 N N . LEU A 1 186 ? -4.039 0.957 -6.469 1.00 98.38 186 LEU A N 1
ATOM 1466 C CA . LEU A 1 186 ? -4.038 -0.322 -7.176 1.00 98.38 186 LEU A CA 1
ATOM 1467 C C . LEU A 1 186 ? -5.193 -1.230 -6.723 1.00 98.38 186 LEU A C 1
ATOM 1469 O O . LEU A 1 186 ? -5.874 -1.817 -7.562 1.00 98.38 186 LEU A O 1
ATOM 1473 N N . ALA A 1 187 ? -5.461 -1.298 -5.416 1.00 98.25 187 ALA A N 1
ATOM 1474 C CA . ALA A 1 187 ? -6.583 -2.038 -4.841 1.00 98.25 187 ALA A CA 1
ATOM 1475 C C . ALA A 1 187 ? -7.933 -1.532 -5.354 1.00 98.25 187 ALA A C 1
ATOM 1477 O O . ALA A 1 187 ? -8.784 -2.335 -5.734 1.00 98.25 187 ALA A O 1
ATOM 1478 N N . LEU A 1 188 ? -8.122 -0.212 -5.415 1.00 98.25 188 LEU A N 1
ATOM 1479 C CA . LEU A 1 188 ? -9.332 0.392 -5.967 1.00 98.25 188 LEU A CA 1
ATOM 1480 C C . LEU A 1 188 ? -9.505 0.070 -7.448 1.00 98.25 188 LEU A C 1
ATOM 1482 O O . LEU A 1 188 ? -10.603 -0.313 -7.854 1.00 98.25 188 LEU A O 1
ATOM 1486 N N . ARG A 1 189 ? -8.430 0.172 -8.237 1.00 97.94 189 ARG A N 1
ATOM 1487 C CA . ARG A 1 189 ? -8.475 -0.167 -9.661 1.00 97.94 189 ARG A CA 1
ATOM 1488 C C . ARG A 1 189 ? -8.809 -1.641 -9.874 1.00 97.94 189 ARG A C 1
ATOM 1490 O O . ARG A 1 189 ? -9.659 -1.956 -10.699 1.00 97.94 189 ARG A O 1
ATOM 1497 N N . ALA A 1 190 ? -8.202 -2.543 -9.105 1.00 96.88 190 ALA A N 1
ATOM 1498 C CA . ALA A 1 190 ? -8.519 -3.969 -9.150 1.00 96.88 190 ALA A CA 1
ATOM 1499 C C . ALA A 1 190 ? -9.987 -4.235 -8.782 1.00 96.88 190 ALA A C 1
ATOM 1501 O O . ALA A 1 190 ? -10.702 -4.907 -9.519 1.00 96.88 190 ALA A O 1
ATOM 1502 N N . TYR A 1 191 ? -10.459 -3.644 -7.684 1.00 96.56 191 TYR A N 1
ATOM 1503 C CA . TYR A 1 191 ? -11.824 -3.817 -7.192 1.00 96.56 191 TYR A CA 1
ATOM 1504 C C . TYR A 1 191 ? -12.893 -3.289 -8.162 1.00 96.56 191 TYR A C 1
ATOM 1506 O O . TYR A 1 191 ? -13.963 -3.881 -8.292 1.00 96.56 191 TYR A O 1
ATOM 1514 N N . ARG A 1 192 ? -12.599 -2.200 -8.884 1.00 97.06 192 ARG A N 1
ATOM 1515 C CA . ARG A 1 192 ? -13.506 -1.587 -9.868 1.00 97.06 192 ARG A CA 1
ATOM 1516 C C . ARG A 1 192 ? -13.358 -2.139 -11.290 1.00 97.06 192 ARG A C 1
ATOM 1518 O O . ARG A 1 192 ? -14.069 -1.686 -12.181 1.00 97.06 192 ARG A O 1
ATOM 1525 N N . ASN A 1 193 ? -12.488 -3.130 -11.511 1.00 96.38 193 ASN A N 1
ATOM 1526 C CA . ASN A 1 193 ? -12.125 -3.638 -12.843 1.00 96.38 193 ASN A CA 1
ATOM 1527 C C . ASN A 1 193 ? -11.566 -2.545 -13.779 1.00 96.38 193 ASN A C 1
ATOM 1529 O O . ASN A 1 193 ? -11.842 -2.519 -14.975 1.00 96.38 193 ASN A O 1
ATOM 1533 N N . GLU A 1 194 ? -10.764 -1.643 -13.222 1.00 97.25 194 GLU A N 1
ATOM 1534 C CA . GLU A 1 194 ? -10.129 -0.503 -13.890 1.00 97.25 194 GLU A CA 1
ATOM 1535 C C . GLU A 1 194 ? -8.623 -0.731 -14.130 1.00 97.25 194 GLU A C 1
ATOM 1537 O O . GLU A 1 194 ? -7.872 0.214 -14.383 1.00 97.25 194 GLU A O 1
ATOM 1542 N N . LEU A 1 195 ? -8.131 -1.969 -14.009 1.00 95.81 195 LEU A N 1
ATOM 1543 C CA . LEU A 1 195 ? -6.734 -2.286 -14.317 1.00 95.81 195 LEU A CA 1
ATOM 1544 C C . LEU A 1 195 ? -6.469 -2.146 -15.828 1.00 95.81 195 LEU A C 1
ATOM 1546 O O . LEU A 1 195 ? -7.300 -2.560 -16.642 1.00 95.81 195 LEU A O 1
ATOM 1550 N N . PRO A 1 196 ? -5.325 -1.563 -16.225 1.00 93.56 196 PRO A N 1
ATOM 1551 C CA . PRO A 1 196 ? -4.991 -1.406 -17.631 1.00 93.56 196 PRO A CA 1
ATOM 1552 C C . PRO A 1 196 ? -4.652 -2.767 -18.258 1.00 93.56 196 PRO A C 1
ATOM 1554 O O . PRO A 1 196 ? -4.169 -3.681 -17.593 1.00 93.56 196 PRO A O 1
ATOM 1557 N N . HIS A 1 197 ? -4.890 -2.905 -19.566 1.00 90.88 197 HIS A N 1
ATOM 1558 C CA . HIS A 1 197 ? -4.525 -4.125 -20.305 1.00 90.88 197 HIS A CA 1
ATOM 1559 C C . HIS A 1 197 ? -3.004 -4.231 -20.519 1.00 90.88 197 HIS A C 1
ATOM 1561 O O . HIS A 1 197 ? -2.471 -5.322 -20.706 1.00 90.88 197 HIS A O 1
ATOM 1567 N N . SER A 1 198 ? -2.310 -3.091 -20.508 1.00 90.75 198 SER A N 1
ATOM 1568 C CA . SER A 1 198 ? -0.852 -2.969 -20.547 1.00 90.75 198 SER A CA 1
ATOM 1569 C C . SER A 1 198 ? -0.306 -2.596 -19.171 1.00 90.75 198 SER A C 1
ATOM 1571 O O . SER A 1 198 ? -1.003 -1.973 -18.383 1.00 90.75 198 SER A O 1
ATOM 1573 N N . LEU A 1 199 ? 0.976 -2.861 -18.911 1.00 87.50 199 LEU A N 1
ATOM 1574 C CA . LEU A 1 199 ? 1.675 -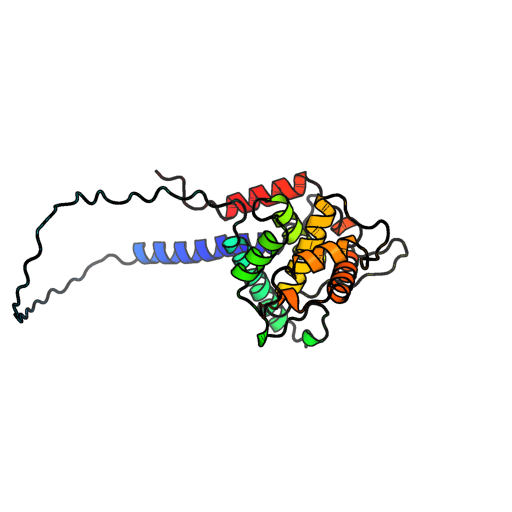2.421 -17.692 1.00 87.50 199 LEU A CA 1
ATOM 1575 C C . LEU A 1 199 ? 2.009 -0.915 -17.688 1.00 87.50 199 LEU A C 1
ATOM 1577 O O . LEU A 1 199 ? 3.035 -0.525 -17.151 1.00 87.50 199 LEU A O 1
ATOM 1581 N N . GLN A 1 200 ? 1.180 -0.085 -18.321 1.00 93.56 200 GLN A N 1
ATOM 1582 C CA . GLN A 1 200 ? 1.356 1.367 -18.375 1.00 93.56 200 GLN A CA 1
ATOM 1583 C C . GLN A 1 200 ? 0.267 2.025 -17.537 1.00 93.56 200 GLN A C 1
ATOM 1585 O O . GLN A 1 200 ? -0.915 1.828 -17.821 1.00 93.56 200 GLN A O 1
ATOM 1590 N N . TYR A 1 201 ? 0.663 2.799 -16.527 1.00 95.31 201 TYR A N 1
ATOM 1591 C CA . TYR A 1 201 ? -0.263 3.446 -15.588 1.00 95.31 201 TYR A CA 1
ATOM 1592 C C . TYR A 1 201 ? -0.340 4.965 -15.775 1.00 95.31 201 TYR A C 1
ATOM 1594 O O . TYR A 1 201 ? -0.902 5.664 -14.937 1.00 95.31 201 TYR A O 1
ATOM 1602 N N . HIS A 1 202 ? 0.155 5.492 -16.893 1.00 95.94 202 HIS A N 1
ATOM 1603 C CA . HIS A 1 202 ? -0.010 6.892 -17.297 1.00 95.94 202 HIS A CA 1
ATOM 1604 C C . HIS A 1 202 ? -1.297 7.106 -18.117 1.00 95.94 202 HIS A C 1
ATOM 1606 O O . HIS A 1 202 ? -1.263 7.638 -19.227 1.00 95.94 202 HIS A O 1
ATOM 1612 N N . ASP A 1 203 ? -2.429 6.641 -17.588 1.00 96.06 203 ASP A N 1
ATOM 1613 C CA . ASP A 1 203 ? -3.743 6.696 -18.235 1.00 96.06 203 ASP A CA 1
ATOM 1614 C C . ASP A 1 203 ? -4.701 7.695 -17.560 1.00 96.06 203 ASP A C 1
ATOM 1616 O O . ASP A 1 203 ? -4.430 8.256 -16.494 1.00 96.06 203 ASP A O 1
ATOM 1620 N N . ASP A 1 204 ? -5.856 7.925 -18.191 1.00 97.50 204 ASP A N 1
ATOM 1621 C CA . ASP A 1 204 ? -6.876 8.847 -17.675 1.00 97.50 204 ASP A CA 1
ATOM 1622 C C . ASP A 1 204 ? -7.461 8.393 -16.325 1.00 97.50 204 ASP A C 1
ATOM 1624 O O . ASP A 1 204 ? -7.964 9.215 -15.558 1.00 97.50 204 ASP A O 1
ATOM 1628 N N . ILE A 1 205 ? -7.366 7.099 -16.002 1.00 97.88 205 ILE A N 1
ATOM 1629 C CA . ILE A 1 205 ? -7.819 6.545 -14.722 1.00 97.88 205 ILE A CA 1
ATOM 1630 C C . ILE A 1 205 ? -6.850 6.960 -13.612 1.00 97.88 205 ILE A C 1
ATOM 1632 O O . ILE A 1 205 ? -7.277 7.488 -12.586 1.00 97.88 205 ILE A O 1
ATOM 1636 N N . THR A 1 206 ? -5.540 6.806 -13.813 1.00 97.88 206 THR A N 1
ATOM 1637 C CA . THR A 1 206 ? -4.533 7.317 -12.874 1.00 97.88 206 THR A CA 1
ATOM 1638 C C . THR A 1 206 ? -4.645 8.830 -12.714 1.00 97.88 206 THR A C 1
ATOM 1640 O O . THR A 1 206 ? -4.598 9.318 -11.582 1.00 97.88 206 THR A O 1
ATOM 1643 N N . ARG A 1 207 ? -4.887 9.575 -13.804 1.00 97.44 207 ARG A N 1
ATOM 1644 C CA . ARG A 1 207 ? -5.186 11.015 -13.726 1.00 97.44 207 ARG A CA 1
ATOM 1645 C C . ARG A 1 207 ? -6.388 11.298 -12.838 1.00 97.44 207 ARG A C 1
ATOM 1647 O O . ARG A 1 207 ? -6.323 12.188 -11.995 1.00 97.44 207 ARG A O 1
ATOM 1654 N N . TYR A 1 208 ? -7.473 10.546 -13.002 1.00 97.38 208 TYR A N 1
ATOM 1655 C CA . TYR A 1 208 ? -8.669 10.688 -12.178 1.00 97.38 208 TYR A CA 1
ATOM 1656 C C . TYR A 1 208 ? -8.363 10.496 -10.684 1.00 97.38 208 TYR A C 1
ATOM 1658 O O . TYR A 1 208 ? -8.762 11.332 -9.870 1.00 97.38 208 TYR A O 1
ATOM 1666 N N . TYR A 1 209 ? -7.595 9.464 -10.318 1.00 97.50 209 TYR A N 1
ATOM 1667 C CA . TYR A 1 209 ? -7.165 9.251 -8.932 1.00 97.50 209 TYR A CA 1
ATOM 1668 C C . TYR A 1 209 ? -6.266 10.382 -8.415 1.00 97.50 209 TYR A C 1
ATOM 1670 O O . TYR A 1 209 ? -6.492 10.876 -7.311 1.00 97.50 209 TYR A O 1
ATOM 1678 N N . ALA A 1 210 ? -5.303 10.849 -9.214 1.00 96.69 210 ALA A N 1
ATOM 1679 C CA . ALA A 1 210 ? -4.452 11.985 -8.858 1.00 96.69 210 ALA A CA 1
ATOM 1680 C C . ALA A 1 210 ? -5.280 13.260 -8.609 1.00 96.69 210 ALA A C 1
ATOM 1682 O O . ALA A 1 210 ? -5.108 13.941 -7.601 1.00 96.69 210 ALA A O 1
ATOM 1683 N N . MET A 1 211 ? -6.254 13.549 -9.478 1.00 96.00 211 MET A N 1
ATOM 1684 C CA . MET A 1 211 ? -7.162 14.688 -9.315 1.00 96.00 211 MET A CA 1
ATOM 1685 C C . MET A 1 211 ? -8.029 14.571 -8.056 1.00 96.00 211 MET A C 1
ATOM 1687 O O . MET A 1 211 ? -8.227 15.571 -7.367 1.00 96.00 211 MET A O 1
ATOM 1691 N N . ALA A 1 212 ? -8.518 13.371 -7.729 1.00 95.44 212 ALA A N 1
ATOM 1692 C CA . ALA A 1 212 ? -9.290 13.127 -6.509 1.00 95.44 212 ALA A CA 1
ATOM 1693 C C . ALA A 1 212 ? -8.464 13.364 -5.231 1.00 95.44 212 ALA A C 1
ATOM 1695 O O . ALA A 1 212 ? -8.998 13.797 -4.214 1.00 95.44 212 ALA A O 1
ATOM 1696 N N . LEU A 1 213 ? -7.150 13.136 -5.283 1.00 94.94 213 LEU A N 1
ATOM 1697 C CA . LEU A 1 213 ? -6.242 13.406 -4.167 1.00 94.94 213 LEU A CA 1
ATOM 1698 C C . LEU A 1 213 ? -5.944 14.910 -3.983 1.00 94.94 213 LEU A C 1
ATOM 1700 O O . LEU A 1 213 ? -5.596 15.330 -2.873 1.00 94.94 213 LEU A O 1
ATOM 1704 N N . HIS A 1 214 ? -6.113 15.710 -5.045 1.00 93.44 214 HIS A N 1
ATOM 1705 C CA . HIS A 1 214 ? -5.785 17.144 -5.135 1.00 93.44 214 HIS A CA 1
ATOM 1706 C C . HIS A 1 214 ? -7.004 18.074 -4.985 1.00 93.44 214 HIS A C 1
ATOM 1708 O O . HIS A 1 214 ? -6.975 19.223 -5.426 1.00 93.44 214 HIS A O 1
ATOM 1714 N N . THR A 1 215 ? -8.105 17.602 -4.396 1.00 87.19 215 THR A N 1
ATOM 1715 C CA . THR A 1 215 ? -9.366 18.364 -4.342 1.00 87.19 215 THR A CA 1
ATOM 1716 C C . THR A 1 215 ? -9.309 19.653 -3.517 1.00 87.19 215 THR A C 1
ATOM 1718 O O . THR A 1 215 ? -10.200 20.484 -3.670 1.00 87.19 215 THR A O 1
ATOM 1721 N N . ASP A 1 216 ? -8.293 19.847 -2.672 1.00 85.06 216 ASP A N 1
ATOM 1722 C CA . ASP A 1 216 ? -8.193 20.989 -1.756 1.00 85.06 216 ASP A CA 1
ATOM 1723 C C . ASP A 1 216 ? -6.951 21.847 -2.044 1.00 85.06 216 ASP A C 1
ATOM 1725 O O . ASP A 1 216 ? -5.895 21.639 -1.457 1.00 85.06 216 ASP A O 1
ATOM 1729 N N . LYS A 1 217 ? -7.067 22.802 -2.973 1.00 74.75 217 LYS A N 1
ATOM 1730 C CA . LYS A 1 217 ? -5.926 23.576 -3.503 1.00 74.75 217 LYS A CA 1
ATOM 1731 C C . LYS A 1 217 ? -5.166 24.411 -2.467 1.00 74.75 217 LYS A C 1
ATOM 1733 O O . LYS A 1 217 ? -4.061 24.852 -2.774 1.00 74.75 217 LYS A O 1
ATOM 1738 N N . ASP A 1 218 ? -5.740 24.633 -1.289 1.00 75.38 218 ASP A N 1
ATOM 1739 C CA . ASP A 1 218 ? -5.173 25.521 -0.273 1.00 75.38 218 ASP A CA 1
ATOM 1740 C C . ASP A 1 218 ? -4.421 24.761 0.834 1.00 75.38 218 ASP A C 1
ATOM 1742 O O . ASP A 1 218 ? -3.826 25.381 1.718 1.00 75.38 218 ASP A O 1
ATOM 1746 N N . SER A 1 219 ? -4.410 23.423 0.802 1.00 78.56 219 SER A N 1
ATOM 1747 C CA . SER A 1 219 ? -3.725 22.627 1.822 1.00 78.56 219 SER A CA 1
ATOM 1748 C C . SER A 1 219 ? -2.280 22.307 1.416 1.00 78.56 219 SER A C 1
ATOM 1750 O O . SER A 1 219 ? -2.049 21.732 0.355 1.00 78.56 219 SER A O 1
ATOM 1752 N N . ASP A 1 220 ? -1.307 22.575 2.294 1.00 78.81 220 ASP A N 1
ATOM 1753 C CA . ASP A 1 220 ? 0.084 22.088 2.172 1.00 78.81 220 ASP A CA 1
ATOM 1754 C C . ASP A 1 220 ? 0.189 20.583 2.507 1.00 78.81 220 ASP A C 1
ATOM 1756 O O . ASP A 1 220 ? 1.020 20.110 3.282 1.00 78.81 220 ASP A O 1
ATOM 1760 N N . ASP A 1 221 ? -0.753 19.801 1.989 1.00 86.31 221 ASP A N 1
ATOM 1761 C CA . ASP A 1 221 ? -0.846 18.378 2.248 1.00 86.31 221 ASP A CA 1
ATOM 1762 C C . ASP A 1 221 ? 0.146 17.625 1.361 1.00 86.31 221 ASP A C 1
ATOM 1764 O O . ASP A 1 221 ? 0.070 17.683 0.136 1.00 86.31 221 ASP A O 1
ATOM 1768 N N . PHE A 1 222 ? 1.033 16.848 1.984 1.00 87.12 222 PHE A N 1
ATOM 1769 C CA . PHE A 1 222 ? 1.958 15.936 1.311 1.00 87.12 222 PHE A CA 1
ATOM 1770 C C . PHE A 1 222 ? 1.313 15.126 0.177 1.00 87.12 222 PHE A C 1
ATOM 1772 O O . PHE A 1 222 ? 1.926 14.971 -0.877 1.00 87.12 222 PHE A O 1
ATOM 1779 N N . ILE A 1 223 ? 0.077 14.644 0.367 1.00 87.44 223 ILE A N 1
ATOM 1780 C CA . ILE A 1 223 ? -0.654 13.875 -0.654 1.00 87.44 223 ILE A CA 1
ATOM 1781 C C . ILE A 1 223 ? -0.768 14.662 -1.970 1.00 87.44 223 ILE A C 1
ATOM 1783 O O . ILE A 1 223 ? -0.706 14.067 -3.040 1.00 87.44 223 ILE A O 1
ATOM 1787 N N . GLN A 1 224 ? -0.903 15.987 -1.895 1.00 84.25 224 GLN A N 1
ATOM 1788 C CA . GLN A 1 224 ? -1.094 16.862 -3.053 1.00 84.25 224 GLN A CA 1
ATOM 1789 C C . GLN A 1 224 ? 0.191 17.214 -3.793 1.00 84.25 224 GLN A C 1
ATOM 1791 O O . GLN A 1 224 ? 0.153 17.740 -4.903 1.00 84.25 224 GLN A O 1
ATOM 1796 N N . GLN A 1 225 ? 1.338 16.942 -3.177 1.00 90.00 225 GLN A N 1
ATOM 1797 C CA . GLN A 1 225 ? 2.633 17.187 -3.797 1.00 90.00 225 GLN A CA 1
ATOM 1798 C C . GLN A 1 225 ? 3.041 16.047 -4.742 1.00 90.00 225 GLN A C 1
ATOM 1800 O O . GLN A 1 225 ? 4.034 16.185 -5.450 1.00 90.00 225 GLN A O 1
ATOM 1805 N N . ILE A 1 226 ? 2.309 14.925 -4.751 1.00 94.00 226 ILE A N 1
ATOM 1806 C CA . ILE A 1 226 ? 2.618 13.763 -5.586 1.00 94.00 226 ILE A CA 1
ATOM 1807 C C . ILE A 1 226 ? 1.968 13.957 -6.957 1.00 94.00 226 ILE A C 1
ATOM 1809 O O . ILE A 1 226 ? 0.749 13.951 -7.101 1.00 94.00 226 ILE A O 1
ATOM 1813 N N . SER A 1 227 ? 2.790 14.119 -7.988 1.00 95.69 227 SER A N 1
ATOM 1814 C CA . SER A 1 227 ? 2.302 14.310 -9.354 1.00 95.69 227 SER A CA 1
ATOM 1815 C C . SER A 1 227 ? 1.603 13.060 -9.915 1.00 95.69 227 SER A C 1
ATOM 1817 O O . SER A 1 227 ? 1.923 11.930 -9.548 1.00 95.69 227 SER A O 1
ATOM 1819 N N . GLU A 1 228 ? 0.694 13.247 -10.883 1.00 96.62 228 GLU A N 1
ATOM 1820 C CA . GLU A 1 228 ? 0.093 12.145 -11.667 1.00 96.62 228 GLU A CA 1
ATOM 1821 C C . GLU A 1 228 ? 1.172 11.213 -12.238 1.00 96.62 228 GLU A C 1
ATOM 1823 O O . GLU A 1 228 ? 1.037 9.991 -12.205 1.00 96.62 228 GLU A O 1
ATOM 1828 N N . PHE A 1 229 ? 2.269 11.797 -12.725 1.00 97.06 229 PHE A N 1
ATOM 1829 C CA . PHE A 1 229 ? 3.391 11.057 -13.285 1.00 97.06 229 P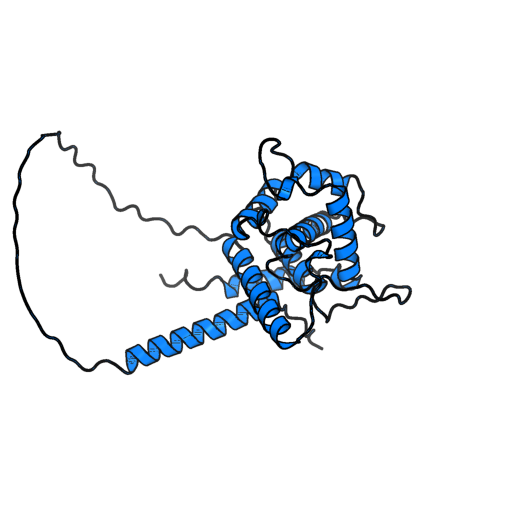HE A CA 1
ATOM 1830 C C . PHE A 1 229 ? 4.096 10.186 -12.235 1.00 97.06 229 PHE A C 1
ATOM 1832 O O . PHE A 1 229 ? 4.367 9.016 -12.497 1.00 97.06 229 PHE A O 1
ATOM 1839 N N . GLU A 1 230 ? 4.345 10.713 -11.032 1.00 97.06 230 GLU A N 1
ATOM 1840 C CA . GLU A 1 230 ? 4.896 9.920 -9.925 1.00 97.06 230 GLU A CA 1
ATOM 1841 C C . GLU A 1 230 ? 3.962 8.780 -9.510 1.00 97.06 230 GLU A C 1
ATOM 1843 O O . GLU A 1 230 ? 4.442 7.672 -9.282 1.00 97.06 230 GLU A O 1
ATOM 1848 N N . ILE A 1 231 ? 2.645 9.015 -9.448 1.00 97.94 231 ILE A N 1
ATOM 1849 C CA . ILE A 1 231 ? 1.666 7.956 -9.146 1.00 97.94 231 ILE A CA 1
ATOM 1850 C C . ILE A 1 231 ? 1.735 6.847 -10.201 1.00 97.94 231 ILE A C 1
ATOM 1852 O O . ILE A 1 231 ? 1.791 5.674 -9.835 1.00 97.94 231 ILE A O 1
ATOM 1856 N N . GLY A 1 232 ? 1.783 7.203 -11.489 1.00 97.94 232 GLY A N 1
ATOM 1857 C CA . GLY A 1 232 ? 1.939 6.240 -12.584 1.00 97.94 232 GLY A CA 1
ATOM 1858 C C . GLY A 1 232 ? 3.190 5.374 -12.420 1.00 97.94 232 GLY A C 1
ATOM 1859 O O . GLY A 1 232 ? 3.086 4.150 -12.385 1.00 97.94 232 GLY A O 1
ATOM 1860 N N . ASN A 1 233 ? 4.349 5.998 -12.194 1.00 97.31 233 ASN A N 1
ATOM 1861 C CA . ASN A 1 233 ? 5.612 5.282 -11.990 1.00 97.31 233 ASN A CA 1
ATOM 1862 C C . ASN A 1 233 ? 5.579 4.366 -10.752 1.00 97.31 233 ASN A C 1
ATOM 1864 O O . ASN A 1 233 ? 6.095 3.249 -10.788 1.00 97.31 233 ASN A O 1
ATOM 1868 N N . MET A 1 234 ? 4.975 4.819 -9.646 1.00 97.94 234 MET A N 1
ATOM 1869 C CA . MET A 1 234 ? 4.836 4.002 -8.436 1.00 97.94 234 MET A CA 1
ATOM 1870 C C . MET A 1 234 ? 3.939 2.780 -8.673 1.00 97.94 234 MET A C 1
ATOM 1872 O O . MET A 1 234 ? 4.261 1.688 -8.201 1.00 97.94 234 MET A O 1
ATOM 1876 N N . LEU A 1 235 ? 2.834 2.944 -9.410 1.00 98.06 235 LEU A N 1
ATOM 1877 C CA . LEU A 1 235 ? 1.929 1.847 -9.767 1.00 98.06 235 LEU A CA 1
ATOM 1878 C C . LEU A 1 235 ? 2.617 0.825 -10.673 1.00 98.06 235 LEU A C 1
ATOM 1880 O O . LEU A 1 235 ? 2.534 -0.371 -10.401 1.00 98.06 235 LEU A O 1
ATOM 1884 N N . GLU A 1 236 ? 3.334 1.284 -11.702 1.00 96.56 236 GLU A N 1
ATOM 1885 C CA . GLU A 1 236 ? 4.116 0.415 -12.590 1.00 96.56 236 GLU A CA 1
ATOM 1886 C C . GLU A 1 236 ? 5.131 -0.410 -11.803 1.00 96.56 236 GLU A C 1
ATOM 1888 O O . GLU A 1 236 ? 5.172 -1.636 -11.943 1.00 96.56 236 GLU A O 1
ATOM 1893 N N . TRP A 1 237 ? 5.882 0.244 -10.912 1.00 96.31 237 TRP A N 1
ATOM 1894 C CA . TRP A 1 237 ? 6.836 -0.436 -10.043 1.00 96.31 237 TRP A CA 1
ATOM 1895 C C . TRP A 1 237 ? 6.148 -1.484 -9.169 1.00 96.31 237 TRP A C 1
ATOM 1897 O O . TRP A 1 237 ? 6.569 -2.636 -9.128 1.00 96.31 237 TRP A O 1
ATOM 1907 N N . MET A 1 238 ? 5.070 -1.115 -8.470 1.00 97.56 238 MET A N 1
ATOM 1908 C CA . MET A 1 238 ? 4.380 -2.034 -7.564 1.00 97.56 238 MET A CA 1
ATOM 1909 C C . MET A 1 238 ? 3.792 -3.244 -8.297 1.00 97.56 238 MET A C 1
ATOM 1911 O O . MET A 1 238 ? 3.867 -4.358 -7.785 1.00 97.56 238 MET A O 1
ATOM 1915 N N . VAL A 1 239 ? 3.238 -3.057 -9.494 1.00 96.25 239 VAL A N 1
ATOM 1916 C CA . VAL A 1 239 ? 2.665 -4.150 -10.293 1.00 96.25 239 VAL A CA 1
ATOM 1917 C C . VAL A 1 239 ? 3.749 -5.109 -10.775 1.00 96.25 239 VAL A C 1
ATOM 1919 O O . VAL A 1 239 ? 3.555 -6.322 -10.716 1.00 96.25 239 VAL A O 1
ATOM 1922 N N . GLN A 1 240 ? 4.911 -4.594 -11.180 1.00 94.56 240 GLN A N 1
ATOM 1923 C CA . GLN A 1 240 ? 6.074 -5.430 -11.487 1.00 94.56 240 GLN A CA 1
ATOM 1924 C C . GLN A 1 240 ? 6.539 -6.210 -10.247 1.00 94.56 240 GLN A C 1
ATOM 1926 O O . GLN A 1 240 ? 6.742 -7.421 -10.328 1.00 94.56 240 GLN A O 1
ATOM 1931 N N . SER A 1 241 ? 6.613 -5.553 -9.084 1.00 95.19 241 SER A N 1
ATOM 1932 C CA . SER A 1 241 ? 6.968 -6.187 -7.807 1.00 95.19 241 SER A CA 1
ATOM 1933 C C . SER A 1 241 ? 5.986 -7.266 -7.353 1.00 95.19 241 SER A C 1
ATOM 1935 O O . SER A 1 241 ? 6.375 -8.149 -6.590 1.00 95.19 241 SER A O 1
ATOM 1937 N N . LEU A 1 242 ? 4.718 -7.179 -7.756 1.00 94.88 242 LEU A N 1
ATOM 1938 C CA . LEU A 1 242 ? 3.695 -8.181 -7.456 1.00 94.88 242 LEU A CA 1
ATOM 1939 C C . LEU A 1 242 ? 3.775 -9.392 -8.390 1.00 94.88 242 LEU A C 1
ATOM 1941 O O . LEU A 1 242 ? 3.386 -10.487 -7.991 1.00 94.88 242 LEU A O 1
ATOM 1945 N N . GLY A 1 243 ? 4.243 -9.206 -9.625 1.00 93.25 243 GLY A N 1
ATOM 1946 C CA . GLY A 1 243 ? 4.145 -10.234 -10.655 1.00 93.25 243 GLY A CA 1
ATOM 1947 C C . GLY A 1 243 ? 2.691 -10.583 -11.006 1.00 93.25 243 GLY A C 1
ATOM 1948 O O . GLY A 1 243 ? 1.728 -9.971 -10.536 1.00 93.25 243 GLY A O 1
ATOM 1949 N N . SER A 1 244 ? 2.516 -11.588 -11.866 1.00 90.44 244 SER A N 1
ATOM 1950 C CA . SER A 1 244 ? 1.182 -12.020 -12.315 1.00 90.44 244 SER A CA 1
ATOM 1951 C C . SER A 1 244 ? 0.377 -12.702 -11.200 1.00 90.44 244 SER A C 1
ATOM 1953 O O . SER A 1 244 ? -0.824 -12.455 -11.049 1.00 90.44 244 SER A O 1
ATOM 1955 N N . GLU A 1 245 ? 1.043 -13.520 -10.383 1.00 89.06 245 GLU A N 1
ATOM 1956 C CA . GLU A 1 245 ? 0.426 -14.217 -9.254 1.00 89.06 245 GLU A CA 1
ATOM 1957 C C . GLU A 1 245 ? 0.049 -13.239 -8.136 1.00 89.06 245 GLU A C 1
ATOM 1959 O O . GLU A 1 245 ? -1.087 -13.253 -7.661 1.00 89.06 245 GLU A O 1
ATOM 1964 N N . GLY A 1 246 ? 0.956 -12.331 -7.758 1.00 91.06 246 GLY A N 1
ATOM 1965 C CA . GLY A 1 246 ? 0.707 -11.401 -6.660 1.00 91.06 246 GLY A CA 1
ATOM 1966 C C . GLY A 1 246 ? -0.406 -10.395 -6.953 1.00 91.06 246 GLY A C 1
ATOM 1967 O O . GLY A 1 246 ? -1.103 -9.986 -6.020 1.00 91.06 246 GLY A O 1
ATOM 1968 N N . LEU A 1 247 ? -0.633 -10.047 -8.224 1.00 93.19 247 LEU A N 1
ATOM 1969 C CA . LEU A 1 247 ? -1.740 -9.178 -8.634 1.00 93.19 247 LEU A CA 1
ATOM 1970 C C . LEU A 1 247 ? -3.109 -9.873 -8.515 1.00 93.19 247 LEU A C 1
ATOM 1972 O O . LEU A 1 247 ? -4.120 -9.213 -8.257 1.00 93.19 247 LEU A O 1
ATOM 1976 N N . THR A 1 248 ? -3.140 -11.200 -8.666 1.00 93.12 248 THR A N 1
ATOM 1977 C CA . THR A 1 248 ? -4.366 -12.002 -8.628 1.00 93.12 248 THR A CA 1
ATOM 1978 C C . THR A 1 248 ? -4.781 -12.259 -7.180 1.00 93.12 248 THR A C 1
ATOM 1980 O O . THR A 1 248 ? -4.147 -13.030 -6.460 1.00 93.12 248 THR A O 1
ATOM 1983 N N . ILE A 1 249 ? -5.862 -11.618 -6.733 1.00 92.19 249 ILE A N 1
ATOM 1984 C CA . ILE A 1 249 ? -6.428 -11.822 -5.394 1.00 92.19 249 ILE A CA 1
ATOM 1985 C C . ILE A 1 249 ? -7.802 -12.474 -5.521 1.00 92.19 249 ILE A C 1
ATOM 1987 O O . ILE A 1 249 ? -8.710 -11.943 -6.161 1.00 92.19 249 ILE A O 1
ATOM 1991 N N . HIS A 1 250 ? -7.971 -13.627 -4.877 1.00 94.44 250 HIS A N 1
ATOM 1992 C CA . HIS A 1 250 ? -9.258 -14.311 -4.830 1.00 94.44 250 HIS A CA 1
ATOM 1993 C C . HIS A 1 250 ? -10.145 -13.732 -3.726 1.00 94.44 250 HIS A C 1
ATOM 1995 O O . HIS A 1 250 ? -9.692 -13.485 -2.612 1.00 94.44 250 HIS A O 1
ATOM 2001 N N . ILE A 1 251 ? -11.449 -13.609 -3.983 1.00 94.94 251 ILE A N 1
ATOM 2002 C CA . ILE A 1 251 ? -12.401 -13.090 -2.987 1.00 94.94 251 ILE A CA 1
ATOM 2003 C C . ILE A 1 251 ? -12.419 -13.910 -1.686 1.00 94.94 251 ILE A C 1
ATOM 2005 O O . ILE A 1 251 ? -12.574 -13.359 -0.601 1.00 94.94 251 ILE A O 1
ATOM 2009 N N . SER A 1 252 ? -12.204 -15.226 -1.775 1.00 94.69 252 SER A N 1
ATOM 2010 C CA . SER A 1 252 ? -12.090 -16.108 -0.609 1.00 94.69 252 SER A CA 1
ATOM 2011 C C . SER A 1 252 ? -10.891 -15.761 0.272 1.00 94.69 252 SER A C 1
ATOM 2013 O O . SER A 1 252 ? -10.966 -15.891 1.491 1.00 94.69 252 SER A O 1
ATOM 2015 N N . GLU A 1 253 ? -9.794 -15.312 -0.336 1.00 92.69 253 GLU A N 1
ATOM 2016 C CA . GLU A 1 253 ? -8.603 -14.866 0.379 1.00 92.69 253 GLU A CA 1
ATOM 2017 C C . GLU A 1 253 ? -8.872 -13.555 1.116 1.00 92.69 253 GLU A C 1
ATOM 2019 O O . GLU A 1 253 ? -8.564 -13.453 2.300 1.00 92.69 253 GLU A O 1
ATOM 2024 N N . VAL A 1 254 ? -9.532 -12.600 0.453 1.00 94.44 254 VAL A N 1
ATOM 2025 C CA . VAL A 1 254 ? -9.930 -11.324 1.067 1.00 94.44 254 VAL A CA 1
ATOM 2026 C C . VAL A 1 254 ? -10.860 -11.558 2.255 1.00 94.44 254 VAL A C 1
ATOM 2028 O O . VAL A 1 254 ? -10.613 -11.031 3.336 1.00 94.44 254 VAL A O 1
ATOM 2031 N N . ASN A 1 255 ? -11.880 -12.405 2.095 1.00 93.38 255 ASN A N 1
ATOM 2032 C CA . ASN A 1 255 ? -12.790 -12.767 3.183 1.00 93.38 255 ASN A CA 1
ATOM 2033 C C . ASN A 1 255 ? -12.046 -13.421 4.352 1.00 93.38 255 ASN A C 1
ATOM 2035 O O . ASN A 1 255 ? -12.244 -13.027 5.498 1.00 93.38 255 ASN A O 1
ATOM 2039 N N . SER A 1 256 ? -11.153 -14.377 4.067 1.00 92.44 256 SER A N 1
ATOM 2040 C CA . SER A 1 256 ? -10.337 -15.017 5.103 1.00 92.44 256 SER A CA 1
ATOM 2041 C C . SER A 1 256 ? -9.430 -14.012 5.817 1.00 92.44 256 SER A C 1
ATOM 2043 O O . SER A 1 256 ? -9.232 -14.113 7.026 1.00 92.44 256 SER A O 1
ATOM 2045 N N . TYR A 1 257 ? -8.877 -13.039 5.089 1.00 91.38 257 TYR A N 1
ATOM 2046 C CA . TYR A 1 257 ? -8.054 -11.979 5.661 1.00 91.38 257 TYR A CA 1
ATOM 2047 C C . TYR A 1 257 ? -8.871 -11.069 6.584 1.00 91.38 257 TYR A C 1
ATOM 2049 O O . TYR A 1 257 ? -8.451 -10.821 7.712 1.00 91.38 257 TYR A O 1
ATOM 2057 N N . ILE A 1 258 ? -10.054 -10.629 6.145 1.00 92.31 258 ILE A N 1
ATOM 2058 C CA . ILE A 1 258 ? -10.969 -9.803 6.944 1.00 92.31 258 ILE A CA 1
ATOM 2059 C C . ILE A 1 258 ? -11.406 -10.550 8.208 1.00 92.31 258 ILE A C 1
ATOM 2061 O O . ILE A 1 258 ? -11.340 -9.983 9.292 1.00 92.31 258 ILE A O 1
ATOM 2065 N N . GLU A 1 259 ? -11.793 -11.822 8.104 1.00 90.62 259 GLU A N 1
ATOM 2066 C CA . GLU A 1 259 ? -12.186 -12.641 9.259 1.00 90.62 259 GLU A CA 1
ATOM 2067 C C . GLU A 1 259 ? -11.049 -12.751 10.285 1.00 90.62 259 GLU A C 1
ATOM 2069 O O . GLU A 1 259 ? -11.248 -12.527 11.478 1.00 90.62 259 GLU A O 1
ATOM 2074 N N . LYS A 1 260 ? -9.825 -13.032 9.823 1.00 89.06 260 LYS A N 1
ATOM 2075 C CA . LYS A 1 260 ? -8.642 -13.065 10.694 1.00 89.06 260 LYS A CA 1
ATOM 2076 C C . LYS A 1 260 ? -8.374 -11.703 11.326 1.00 89.06 260 LYS A C 1
ATOM 2078 O O . LYS A 1 260 ? -8.033 -11.651 12.500 1.00 89.06 260 LYS A O 1
ATOM 2083 N N . TRP A 1 261 ? -8.540 -10.615 10.575 1.00 88.94 261 TRP A N 1
ATOM 2084 C CA . TRP A 1 261 ? -8.395 -9.261 11.100 1.00 88.94 261 TRP A CA 1
ATOM 2085 C C . TRP A 1 261 ? -9.408 -8.975 12.208 1.00 88.94 261 TRP A C 1
ATOM 2087 O O . TRP A 1 261 ? -9.028 -8.509 13.276 1.00 88.94 261 TRP A O 1
ATOM 2097 N N . ILE A 1 262 ? -10.682 -9.294 11.981 1.00 88.56 262 ILE A N 1
ATOM 2098 C CA . ILE A 1 262 ? -11.755 -9.152 12.971 1.00 88.56 262 ILE A CA 1
ATOM 2099 C C . ILE A 1 262 ? -11.381 -9.914 14.247 1.00 88.56 262 ILE A C 1
ATOM 2101 O O . ILE A 1 262 ? -11.293 -9.306 15.309 1.00 88.56 262 ILE A O 1
ATOM 2105 N N . ASN A 1 263 ? -11.013 -11.191 14.130 1.00 87.19 263 ASN A N 1
ATOM 2106 C CA . ASN A 1 263 ? -10.620 -12.022 15.273 1.00 87.19 263 ASN A CA 1
ATOM 2107 C C . ASN A 1 263 ? -9.391 -11.491 16.037 1.00 87.19 263 ASN A C 1
ATOM 2109 O O . ASN A 1 263 ? -9.245 -11.749 17.230 1.00 87.19 263 ASN A O 1
ATOM 2113 N N . LEU A 1 264 ? -8.484 -10.768 15.372 1.00 83.50 264 LEU A N 1
ATOM 2114 C CA . LEU A 1 264 ? -7.304 -10.180 16.014 1.00 83.50 264 LEU A CA 1
ATOM 2115 C C . LEU A 1 264 ? -7.624 -8.914 16.816 1.00 83.50 264 LEU A C 1
ATOM 2117 O O . LEU A 1 264 ? -6.906 -8.633 17.772 1.00 83.50 264 LEU A O 1
ATOM 2121 N N . PHE A 1 265 ? -8.660 -8.160 16.434 1.00 80.19 265 PHE A N 1
ATOM 2122 C CA . PHE A 1 265 ? -8.978 -6.849 17.014 1.00 80.19 265 PHE A CA 1
ATOM 2123 C C . PHE A 1 265 ? -10.324 -6.791 17.771 1.00 80.19 265 PHE A C 1
ATOM 2125 O O . PHE A 1 265 ? -10.560 -5.820 18.492 1.00 80.19 265 PHE A O 1
ATOM 2132 N N . GLU A 1 266 ? -11.187 -7.810 17.683 1.00 71.62 266 GLU A N 1
ATOM 2133 C CA . GLU A 1 266 ? -12.409 -7.976 18.498 1.00 71.62 266 GLU A CA 1
ATOM 2134 C C . GLU A 1 266 ? -12.098 -8.542 19.893 1.00 71.62 266 GLU A C 1
ATOM 2136 O O . GLU A 1 266 ? -12.583 -9.600 20.285 1.00 71.62 266 GLU A O 1
ATOM 2141 N N . TRP A 1 267 ? -11.256 -7.856 20.666 1.00 56.91 267 TRP A N 1
ATOM 2142 C CA . TRP A 1 267 ? -10.785 -8.427 21.930 1.00 56.91 267 TRP A CA 1
ATOM 2143 C C . TRP A 1 267 ? -11.734 -8.277 23.130 1.00 56.91 267 TRP A C 1
ATOM 2145 O O . TRP A 1 267 ? -11.614 -9.074 24.050 1.00 56.91 267 TRP A O 1
ATOM 2155 N N . GLU A 1 268 ? -12.676 -7.321 23.187 1.00 54.00 268 GLU A N 1
ATOM 2156 C CA . GLU A 1 268 ? -13.287 -6.983 24.500 1.00 54.00 268 GLU A CA 1
ATOM 2157 C C . GLU A 1 268 ? -14.760 -6.498 24.504 1.00 54.00 268 GLU A C 1
ATOM 2159 O O . GLU A 1 268 ? -15.199 -5.927 25.497 1.00 54.00 268 GLU A O 1
ATOM 2164 N N . SER A 1 269 ? -15.584 -6.700 23.464 1.00 51.69 269 SER A N 1
ATOM 2165 C CA . SER A 1 269 ? -16.966 -6.151 23.473 1.00 51.69 269 SER A CA 1
ATOM 2166 C C . SER A 1 269 ? -18.096 -7.104 23.889 1.00 51.69 269 SER A C 1
ATOM 2168 O O . SER A 1 269 ? -19.256 -6.702 23.815 1.00 51.69 269 SER A O 1
ATOM 2170 N N . THR A 1 270 ? -17.813 -8.341 24.309 1.00 51.22 270 THR A N 1
ATOM 2171 C CA . THR A 1 270 ? -18.864 -9.368 24.517 1.00 51.22 270 THR A CA 1
ATOM 2172 C C . THR A 1 270 ? -18.918 -10.020 25.896 1.00 51.22 270 THR A C 1
ATOM 2174 O O . THR A 1 270 ? -19.594 -11.032 26.049 1.00 51.22 270 THR A O 1
ATOM 2177 N N . GLU A 1 271 ? -18.304 -9.428 26.919 1.00 51.22 271 GLU A N 1
ATOM 2178 C CA . GLU A 1 271 ? -18.681 -9.728 28.308 1.00 51.22 271 GLU A CA 1
ATOM 2179 C C . GLU A 1 271 ? -19.575 -8.598 28.844 1.00 51.22 271 GLU A C 1
ATOM 2181 O O . GLU A 1 271 ? -19.108 -7.642 29.460 1.00 51.22 271 GLU A O 1
ATOM 2186 N N . GLN A 1 272 ? -20.874 -8.695 28.543 1.00 46.91 272 GLN A N 1
ATOM 2187 C CA . GLN A 1 272 ? -21.954 -8.036 29.287 1.00 46.91 272 GLN A CA 1
ATOM 2188 C C . GLN A 1 272 ? -22.905 -9.099 29.825 1.00 46.91 272 GLN A C 1
ATOM 2190 O O . GLN A 1 272 ? -23.274 -9.999 29.035 1.00 46.91 272 GLN A O 1
#

Foldseek 3Di:
DPPPLPFPLLVLLVVVVVVVVVVVVVVVVVVVVDDDDDDDDDDDDDDDDDDDDDDDDDPPDPPDPPPPDDDDDAQPALVLLLVSLASQQVVVVVVVVVVPDDDPLVPALLFDDPVQDDRSSVLLCLLCVLVVNNRPLLLVLQLSLLLRLLDDPPAALQDPVRDGADGHHRRHSGRPNSSSSLSSLLSVCLVVVNDDPDLFQLDVSLVVSLVSQCVDVPDPHSSVVQDSVSSRVSNSNSDSSCHPPNSDDDPVNSVVSSVSSCVSPVDDDPDD

Secondary structure (DSSP, 8-state):
-------HHHHHHHHHHHHHHHHHHHHHHHHHS-----------------------------------PPPPPPTT-HHHHHHHHHHHHHHHHHHHHTTTPPP-GGGSTT---GGGPPPHHHHHHHHHHHTT-TT-HHHHHHHHHHHHHHH-TTS--B-TTSPBPPPPPPP-TTTHHHHHHHHHHHHHHHHTT---SSS---SHHHHHHHHHHT--TT---GGGGS-HHHHHHHHHHHHHHHHHHHH---HHHHHHHHHHHHHHH--SS---

pLDDT: mean 80.47, std 19.59, range [30.33, 98.5]

Radius of gyration: 25.25 Å; chains: 1; bounding box: 58×64×80 Å

Organism: NCBI:txid426638